Protein AF-A0A350WWC5-F1 (afdb_monomer)

pLDDT: mean 85.02, std 12.3, range [45.41, 97.69]

Sequence (273 aa):
MLNPMNSQADASRLKQINPIVLSAWVAFTMLAAAFFLIEIGVMYDDLAHPSATLMKDLANLGWSVQTHAIFLITLRLIFGLTHFVIAGLIIYRRPNENIAVFVAFFLVLLGSIFWPPANQIASQPEFWKTPRHIAQFLNSIAFLVFFFIFPNGQFTPRWTRTFTLLVIPFIVGVYFLPQTILNPRTWGMLPLFIFSITVIIVMIYSPIYRYRNISSTTLRQQTKWVVFGTSIALMGYFLIGLPFALNILQMETGTISNLAAVTGMMLFFLLIP

Secondary structure (DSSP, 8-state):
---HHHHHHHHHHTTT--HHHHHHHHHHHHHHHHHHHHHHHHHHHHHHS--HHHHHHHHHTT--HHHHHHHHHHHHHHHHHHHHHHHHHHHHH-TT-HHHHHHHHHHHHHHHH--TTT---TT--HHHHHHHHHHHHHHHHHHHHHHHHTTTTS-SSTHHHHHHHHHHHHHHHHHH-TTSTT-GGGS-HHHHHHHHHHHHHHHHHHHHHHHHH---HHHHHHHHHHHHHHHHHHHHHHHHHHHHHTTSS---TTSHHHHHHHHHHHHHHTT--

Structure (mmCIF, N/CA/C/O backbone):
data_AF-A0A350WWC5-F1
#
_entry.id   AF-A0A350WWC5-F1
#
loop_
_atom_site.group_PDB
_atom_site.id
_atom_site.type_symbol
_atom_site.label_atom_id
_atom_site.label_alt_id
_atom_site.label_comp_id
_atom_site.label_asym_id
_atom_site.label_entity_id
_atom_site.label_seq_id
_atom_site.pdbx_PDB_ins_code
_atom_site.Cartn_x
_atom_site.Cartn_y
_atom_site.Cartn_z
_atom_site.occupancy
_atom_site.B_iso_or_equiv
_atom_site.auth_seq_id
_atom_site.auth_comp_id
_atom_site.auth_asym_id
_atom_site.auth_atom_id
_atom_site.pdbx_PDB_model_num
ATOM 1 N N . MET A 1 1 ? -18.291 -39.873 13.872 1.00 45.41 1 MET A N 1
ATOM 2 C CA . MET A 1 1 ? -19.589 -39.195 14.078 1.00 45.41 1 MET A CA 1
ATOM 3 C C . MET A 1 1 ? -19.324 -37.701 14.195 1.00 45.41 1 MET A C 1
ATOM 5 O O . MET A 1 1 ? -18.765 -37.267 15.192 1.00 45.41 1 MET A O 1
ATOM 9 N N . LEU A 1 2 ? -19.597 -36.944 13.128 1.00 49.41 2 LEU A N 1
ATOM 10 C CA . LEU A 1 2 ? -19.468 -35.483 13.106 1.00 49.41 2 LEU A CA 1
ATOM 11 C C . LEU A 1 2 ? -20.543 -34.889 14.022 1.00 49.41 2 LEU A C 1
ATOM 13 O O . LEU A 1 2 ? -21.719 -35.198 13.858 1.00 49.41 2 LEU A O 1
ATOM 17 N N . ASN A 1 3 ? -20.131 -34.097 15.012 1.00 52.38 3 ASN A N 1
ATOM 18 C CA . ASN A 1 3 ? -21.024 -33.521 16.012 1.00 52.38 3 ASN A CA 1
ATOM 19 C C . ASN A 1 3 ? -22.016 -32.542 15.338 1.00 52.38 3 ASN A C 1
ATOM 21 O O . ASN A 1 3 ? -21.575 -31.494 14.852 1.00 52.38 3 ASN A O 1
ATOM 25 N N . PRO A 1 4 ? -23.333 -32.829 15.311 1.00 56.28 4 PRO A N 1
ATOM 26 C CA . PRO A 1 4 ? -24.326 -31.979 14.647 1.00 56.28 4 PRO A CA 1
ATOM 27 C C . PRO A 1 4 ? -24.386 -30.559 15.230 1.00 56.28 4 PRO A C 1
ATOM 29 O O . PRO A 1 4 ? -24.748 -29.616 14.524 1.00 56.28 4 PRO A O 1
ATOM 32 N N . MET A 1 5 ? -23.960 -30.385 16.489 1.00 50.97 5 MET A N 1
ATOM 33 C CA . MET A 1 5 ? -23.950 -29.094 17.184 1.00 50.97 5 MET A CA 1
ATOM 34 C C . MET A 1 5 ? -22.974 -28.070 16.583 1.00 50.97 5 MET A C 1
ATOM 36 O O . MET A 1 5 ? -23.267 -26.877 16.620 1.00 50.97 5 MET A O 1
ATOM 40 N N . ASN A 1 6 ? -21.868 -28.496 15.956 1.00 53.75 6 ASN A N 1
ATOM 41 C CA . ASN A 1 6 ? -20.957 -27.551 15.291 1.00 53.75 6 ASN A CA 1
ATOM 42 C C . ASN A 1 6 ? -21.560 -26.979 14.000 1.00 53.75 6 ASN A C 1
ATOM 44 O O . ASN A 1 6 ? -21.355 -25.807 13.705 1.00 53.75 6 ASN A O 1
ATOM 48 N N . SER A 1 7 ? -22.366 -27.761 13.274 1.00 53.72 7 SER A N 1
ATOM 49 C CA . SER A 1 7 ? -23.020 -27.283 12.046 1.00 53.72 7 SER A CA 1
ATOM 50 C C . SER A 1 7 ? -24.096 -26.227 12.325 1.00 53.72 7 SER A C 1
ATOM 52 O O . SER A 1 7 ? -24.231 -25.269 11.571 1.00 53.72 7 SER A O 1
ATOM 54 N N . GLN A 1 8 ? -24.816 -26.344 13.447 1.00 46.91 8 GLN A N 1
ATOM 55 C CA . GLN A 1 8 ? -25.813 -25.356 13.870 1.00 46.91 8 GLN A CA 1
ATOM 56 C C . GLN A 1 8 ? -25.174 -24.111 14.510 1.00 46.91 8 GLN A C 1
ATOM 58 O O . GLN A 1 8 ? -25.706 -23.007 14.381 1.00 46.91 8 GLN A O 1
ATOM 63 N N . ALA A 1 9 ? -24.008 -24.251 15.150 1.00 51.75 9 ALA A N 1
ATOM 64 C CA . ALA A 1 9 ? -23.218 -23.124 15.645 1.00 51.75 9 ALA A CA 1
ATOM 65 C C . ALA A 1 9 ? -22.568 -22.316 14.501 1.00 51.75 9 ALA A C 1
ATOM 67 O O . ALA A 1 9 ? -22.559 -21.087 14.550 1.00 51.75 9 ALA A O 1
ATOM 68 N N . ASP A 1 10 ? -22.108 -22.973 13.432 1.00 52.59 10 ASP A N 1
ATOM 69 C CA . ASP A 1 10 ? -21.628 -22.287 12.224 1.00 52.59 10 ASP A CA 1
ATOM 70 C C . ASP A 1 10 ? -22.785 -21.705 11.390 1.00 52.59 10 ASP A C 1
ATOM 72 O O . ASP A 1 10 ? -22.697 -20.570 10.922 1.00 52.59 10 ASP A O 1
ATOM 76 N N . ALA A 1 11 ? -23.926 -22.398 11.292 1.00 49.47 11 ALA A N 1
ATOM 77 C CA . ALA A 1 11 ? -25.124 -21.873 10.630 1.00 49.47 11 ALA A CA 1
ATOM 78 C C . ALA A 1 11 ? -25.779 -20.699 11.387 1.00 49.47 11 ALA A C 1
ATOM 80 O O . ALA A 1 11 ? -26.426 -19.849 10.775 1.00 49.47 11 ALA A O 1
ATOM 81 N N . SER A 1 12 ? -25.601 -20.612 12.709 1.00 50.38 12 SER A N 1
ATOM 82 C CA . SER A 1 12 ? -26.058 -19.468 13.510 1.00 50.38 12 SER A CA 1
ATOM 83 C C . SER A 1 12 ? -25.085 -18.285 13.489 1.00 50.38 12 SER A C 1
ATOM 85 O O . SER A 1 12 ? -25.544 -17.158 13.637 1.00 50.38 12 SER A O 1
ATOM 87 N N . ARG A 1 13 ? -23.790 -18.487 13.195 1.00 51.91 13 ARG A N 1
ATOM 88 C CA . ARG A 1 13 ? -22.830 -17.396 12.909 1.00 51.91 13 ARG A CA 1
ATOM 89 C C . ARG A 1 13 ? -23.080 -16.691 11.575 1.00 51.91 13 ARG A C 1
ATOM 91 O O . ARG A 1 13 ? -22.754 -15.514 11.450 1.00 51.91 13 ARG A O 1
ATOM 98 N N . LEU A 1 14 ? -23.697 -17.373 10.605 1.00 50.00 14 LEU A N 1
ATOM 99 C CA . LEU A 1 14 ? -24.161 -16.763 9.349 1.00 50.00 14 LEU A CA 1
ATOM 100 C C . LEU A 1 14 ? -25.309 -15.747 9.565 1.00 50.00 14 LEU A C 1
ATOM 102 O O . LEU A 1 14 ? -25.556 -14.905 8.703 1.00 50.00 14 LEU A O 1
ATOM 106 N N . LYS A 1 15 ? -25.970 -15.762 10.734 1.00 51.81 15 LYS A N 1
ATOM 107 C CA . LYS A 1 15 ? -26.857 -14.690 11.223 1.00 51.81 15 LYS A CA 1
ATOM 108 C C . LYS A 1 15 ? -26.011 -13.768 12.118 1.00 51.81 15 LYS A C 1
ATOM 110 O O . LYS A 1 15 ? -25.702 -14.124 13.240 1.00 51.81 15 LYS A O 1
ATOM 115 N N . GLN A 1 16 ? -25.565 -12.577 11.760 1.00 64.19 16 GLN A N 1
ATOM 116 C CA . GLN A 1 16 ? -26.095 -11.564 10.866 1.00 64.19 16 GLN A CA 1
ATOM 117 C C . GLN A 1 16 ? -24.883 -10.849 10.264 1.00 64.19 16 GLN A C 1
ATOM 119 O O . GLN A 1 16 ? -24.401 -9.859 10.815 1.00 64.19 16 GLN A O 1
ATOM 124 N N . ILE A 1 17 ? -24.334 -11.364 9.168 1.00 70.12 17 ILE A N 1
ATOM 125 C CA . ILE A 1 17 ? -23.453 -10.530 8.348 1.00 70.12 17 ILE A CA 1
ATOM 126 C C . ILE A 1 17 ? -24.343 -9.423 7.803 1.00 70.12 17 ILE A C 1
ATOM 128 O O . ILE A 1 17 ? -25.353 -9.733 7.174 1.00 70.12 17 ILE A O 1
ATOM 132 N N . ASN A 1 18 ? -24.017 -8.156 8.062 1.00 83.00 18 ASN A N 1
ATOM 133 C CA . ASN A 1 18 ? -24.767 -7.061 7.463 1.00 83.00 18 ASN A CA 1
ATOM 134 C C . ASN A 1 18 ? -24.723 -7.230 5.928 1.00 83.00 18 ASN A C 1
ATOM 136 O O . ASN A 1 18 ? -23.649 -7.069 5.336 1.00 83.00 18 ASN A O 1
ATOM 140 N N . PRO A 1 19 ? -25.850 -7.576 5.272 1.00 84.94 19 PRO A N 1
ATOM 141 C CA . PRO A 1 19 ? -25.841 -7.962 3.864 1.00 84.94 19 PRO A CA 1
ATOM 142 C C . PRO A 1 19 ? -25.430 -6.789 2.975 1.00 84.94 19 PRO A C 1
ATOM 144 O O . PRO A 1 19 ? -24.852 -7.002 1.913 1.00 84.94 19 PRO A O 1
ATOM 147 N N . ILE A 1 20 ? -25.658 -5.556 3.435 1.00 88.62 20 ILE A N 1
ATOM 148 C CA . ILE A 1 20 ? -25.232 -4.335 2.751 1.00 88.62 20 ILE A CA 1
ATOM 149 C C . ILE A 1 20 ? -23.706 -4.237 2.768 1.00 88.62 20 ILE A C 1
ATOM 151 O O . ILE A 1 20 ? -23.101 -4.026 1.722 1.00 88.62 20 ILE A O 1
ATOM 155 N N . VAL A 1 21 ? -23.075 -4.441 3.930 1.00 89.19 21 VAL A N 1
ATOM 156 C CA . VAL A 1 21 ? -21.609 -4.386 4.069 1.00 89.19 21 VAL A CA 1
ATOM 157 C C . VAL A 1 21 ? -20.947 -5.481 3.241 1.00 89.19 21 VAL A C 1
ATOM 159 O O . VAL A 1 21 ? -19.992 -5.203 2.520 1.00 89.19 21 VAL A O 1
ATOM 162 N N . LEU A 1 22 ? -21.475 -6.707 3.294 1.00 89.19 22 LEU A N 1
ATOM 163 C CA . LEU A 1 22 ? -20.942 -7.815 2.506 1.00 89.19 22 LEU A CA 1
ATOM 164 C C . LEU A 1 22 ? -21.092 -7.558 1.006 1.00 89.19 22 LEU A C 1
ATOM 166 O O . LEU A 1 22 ? -20.121 -7.704 0.272 1.00 89.19 22 LEU A O 1
ATOM 170 N N . SER A 1 23 ? -22.275 -7.136 0.555 1.00 92.12 23 SER A N 1
ATOM 171 C CA . SER A 1 23 ? -22.514 -6.843 -0.864 1.00 92.12 23 SER A CA 1
ATOM 172 C C . SER A 1 23 ? -21.616 -5.709 -1.355 1.00 92.12 23 SER A C 1
ATOM 174 O O . SER A 1 23 ? -21.022 -5.817 -2.426 1.00 92.12 23 SER A O 1
ATOM 176 N N . ALA A 1 24 ? -21.451 -4.654 -0.550 1.00 94.19 24 ALA A N 1
ATOM 177 C CA . ALA A 1 24 ? -20.551 -3.548 -0.855 1.00 94.19 24 ALA A CA 1
ATOM 178 C C . ALA A 1 24 ? -19.089 -4.008 -0.940 1.00 94.19 24 ALA A C 1
ATOM 180 O O . ALA A 1 24 ? -18.387 -3.641 -1.880 1.00 94.19 24 ALA A O 1
ATOM 181 N N . TRP A 1 25 ? -18.632 -4.839 0.000 1.00 95.25 25 TRP A N 1
ATOM 182 C CA . TRP A 1 25 ? -17.266 -5.361 -0.011 1.00 95.25 25 TRP A CA 1
ATOM 183 C C . TRP A 1 25 ? -17.014 -6.311 -1.183 1.00 95.25 25 TRP A C 1
ATOM 185 O O . TRP A 1 25 ? -15.971 -6.213 -1.826 1.00 95.25 25 TRP A O 1
ATOM 195 N N . VAL A 1 26 ? -17.967 -7.186 -1.515 1.00 95.62 26 VAL A N 1
ATOM 196 C CA . VAL A 1 26 ? -17.864 -8.090 -2.670 1.00 95.62 26 VAL A CA 1
ATOM 197 C C . VAL A 1 26 ? -17.813 -7.285 -3.969 1.00 95.62 26 VAL A C 1
ATOM 199 O O . VAL A 1 26 ? -16.913 -7.502 -4.775 1.00 95.62 26 VAL A O 1
ATOM 202 N N . ALA A 1 27 ? -18.706 -6.307 -4.152 1.00 96.88 27 ALA A N 1
ATOM 203 C CA . ALA A 1 27 ? -18.696 -5.426 -5.322 1.00 96.88 27 ALA A CA 1
ATOM 204 C C . ALA A 1 27 ? -17.374 -4.656 -5.453 1.00 96.88 27 ALA A C 1
ATOM 206 O O . ALA A 1 27 ? -16.774 -4.624 -6.527 1.00 96.88 27 ALA A O 1
ATOM 207 N N . PHE A 1 28 ? -16.885 -4.094 -4.347 1.00 96.69 28 PHE A N 1
ATOM 208 C CA . PHE A 1 28 ? -15.604 -3.397 -4.300 1.00 96.69 28 PHE A CA 1
ATOM 209 C C . PHE A 1 28 ? -14.426 -4.314 -4.639 1.00 96.69 28 PHE A C 1
ATOM 211 O O . PHE A 1 28 ? -13.562 -3.944 -5.428 1.00 96.69 28 PHE A O 1
ATOM 218 N N . THR A 1 29 ? -14.411 -5.527 -4.087 1.00 97.19 29 THR A N 1
ATOM 219 C CA . THR A 1 29 ? -13.359 -6.520 -4.337 1.00 97.19 29 THR A CA 1
ATOM 220 C C . THR A 1 29 ? -13.365 -6.984 -5.785 1.00 97.19 29 THR A C 1
ATOM 222 O O . THR A 1 29 ? -12.302 -7.078 -6.388 1.00 97.19 29 THR A O 1
ATOM 225 N N . MET A 1 30 ? -14.538 -7.213 -6.380 1.00 97.44 30 MET A N 1
ATOM 226 C CA . MET A 1 30 ? -14.645 -7.555 -7.802 1.00 97.44 30 MET A CA 1
ATOM 227 C C . MET A 1 30 ? -14.139 -6.419 -8.694 1.00 97.44 30 MET A C 1
ATOM 229 O O . MET A 1 30 ? -13.389 -6.674 -9.634 1.00 97.44 30 MET A O 1
ATOM 233 N N . LEU A 1 31 ? -14.489 -5.169 -8.375 1.00 96.06 31 LEU A N 1
ATOM 234 C CA . LEU A 1 31 ? -13.988 -4.002 -9.099 1.00 96.06 31 LEU A CA 1
ATOM 235 C C . LEU A 1 31 ? -12.462 -3.876 -8.978 1.00 96.06 31 LEU A C 1
ATOM 237 O O . LEU A 1 31 ? -11.781 -3.692 -9.982 1.00 96.06 31 LEU A O 1
ATOM 241 N N . ALA A 1 32 ? -11.919 -4.017 -7.768 1.00 95.62 32 ALA A N 1
ATOM 242 C CA . ALA A 1 32 ? -10.481 -3.964 -7.516 1.00 95.62 32 ALA A CA 1
ATOM 243 C C . ALA A 1 32 ? -9.727 -5.127 -8.181 1.00 95.62 32 ALA A C 1
ATOM 245 O O . ALA A 1 32 ? -8.628 -4.929 -8.689 1.00 95.62 32 ALA A O 1
ATOM 246 N N . ALA A 1 33 ? -10.315 -6.326 -8.224 1.00 96.50 33 ALA A N 1
ATOM 247 C CA . ALA A 1 33 ? -9.751 -7.480 -8.916 1.00 96.50 33 ALA A CA 1
ATOM 248 C C . ALA A 1 33 ? -9.744 -7.277 -10.437 1.00 96.50 33 ALA A C 1
ATOM 250 O O . ALA A 1 33 ? -8.729 -7.539 -11.076 1.00 96.50 33 ALA A O 1
ATOM 251 N N . ALA A 1 34 ? -10.828 -6.754 -11.017 1.00 94.69 34 ALA A N 1
ATOM 252 C CA . ALA A 1 34 ? -10.866 -6.396 -12.434 1.00 94.69 34 ALA A CA 1
ATOM 253 C C . ALA A 1 34 ? -9.813 -5.327 -12.764 1.00 94.69 34 ALA A C 1
ATOM 255 O O . ALA A 1 34 ? -9.046 -5.486 -13.711 1.00 94.69 34 ALA A O 1
ATOM 256 N N . PHE A 1 35 ? -9.718 -4.283 -11.933 1.00 92.50 35 PHE A N 1
ATOM 257 C CA . PHE A 1 35 ? -8.694 -3.244 -12.050 1.00 92.50 35 PHE A CA 1
ATOM 258 C C . PHE A 1 35 ? -7.276 -3.836 -12.005 1.00 92.50 35 PHE A C 1
ATOM 260 O O . PHE A 1 35 ? -6.440 -3.527 -12.849 1.00 92.50 35 PHE A O 1
ATOM 267 N N . PHE A 1 36 ? -7.019 -4.726 -11.047 1.00 92.81 36 PHE A N 1
ATOM 268 C CA . PHE A 1 36 ? -5.737 -5.404 -10.867 1.00 92.81 36 PHE A CA 1
ATOM 269 C C . PHE A 1 36 ? -5.359 -6.295 -12.057 1.00 92.81 36 PHE A C 1
ATOM 271 O O . PHE A 1 36 ? -4.209 -6.275 -12.486 1.00 92.81 36 PHE A O 1
ATOM 278 N N . LEU A 1 37 ? -6.310 -7.045 -12.621 1.00 93.31 37 LEU A N 1
ATOM 279 C CA . LEU A 1 37 ? -6.069 -7.884 -13.799 1.00 93.31 37 LEU A CA 1
ATOM 280 C C . LEU A 1 37 ? -5.764 -7.047 -15.048 1.00 93.31 37 LEU A C 1
ATOM 282 O O . LEU A 1 37 ? -4.877 -7.412 -15.817 1.00 93.31 37 LEU A O 1
ATOM 286 N N . ILE A 1 38 ? -6.447 -5.912 -15.225 1.00 90.75 38 ILE A N 1
ATOM 287 C CA . ILE A 1 38 ? -6.154 -4.966 -16.311 1.00 90.75 38 ILE A CA 1
ATOM 288 C C . ILE A 1 38 ? -4.744 -4.385 -16.145 1.00 90.75 38 ILE A C 1
ATOM 290 O O . ILE A 1 38 ? -3.970 -4.396 -17.098 1.00 90.75 38 ILE A O 1
ATOM 294 N N . GLU A 1 39 ? -4.376 -3.936 -14.939 1.00 88.31 39 GLU A N 1
ATOM 295 C CA . GLU A 1 39 ? -3.017 -3.445 -14.654 1.00 88.31 39 GLU A CA 1
ATOM 296 C C . GLU A 1 39 ? -1.950 -4.512 -14.918 1.00 88.31 39 GLU A C 1
ATOM 298 O O . GLU A 1 39 ? -0.889 -4.174 -15.430 1.00 88.31 39 GLU A O 1
ATOM 303 N N . ILE A 1 40 ? -2.215 -5.788 -14.610 1.00 90.12 40 ILE A N 1
ATOM 304 C CA . ILE A 1 40 ? -1.298 -6.891 -14.939 1.00 90.12 40 ILE A CA 1
ATOM 305 C C . ILE A 1 40 ? -1.126 -7.038 -16.451 1.00 90.12 40 ILE A C 1
ATOM 307 O O . ILE A 1 40 ? -0.000 -7.235 -16.899 1.00 90.12 40 ILE A O 1
ATOM 311 N N . GLY A 1 41 ? -2.207 -6.938 -17.228 1.00 89.75 41 GLY A N 1
ATOM 312 C CA . GLY A 1 41 ? -2.138 -6.990 -18.690 1.00 89.75 41 GLY A CA 1
ATOM 313 C C . GLY A 1 41 ? -1.277 -5.863 -19.258 1.00 89.75 41 GLY A C 1
ATOM 314 O O . GLY A 1 41 ? -0.310 -6.125 -19.965 1.00 89.75 41 GLY A O 1
ATOM 315 N N . VAL A 1 42 ? -1.554 -4.622 -18.847 1.00 86.25 42 VAL A N 1
ATOM 316 C CA . VAL A 1 42 ? -0.764 -3.445 -19.256 1.00 86.25 42 VAL A CA 1
ATOM 317 C C . VAL A 1 42 ? 0.701 -3.593 -18.837 1.00 86.25 42 VAL A C 1
ATOM 319 O O . VAL A 1 42 ? 1.610 -3.318 -19.612 1.00 86.25 42 VAL A O 1
ATOM 322 N N . MET A 1 43 ? 0.945 -4.071 -17.618 1.00 85.75 43 MET A N 1
ATOM 323 C CA . MET A 1 43 ? 2.293 -4.320 -17.116 1.00 85.75 43 MET A CA 1
ATOM 324 C C . MET A 1 43 ? 3.020 -5.403 -17.924 1.00 85.75 43 MET A C 1
ATOM 326 O O . MET A 1 43 ? 4.218 -5.272 -18.152 1.00 85.75 43 MET A O 1
ATOM 330 N N . TYR A 1 44 ? 2.336 -6.463 -18.359 1.00 87.75 44 TYR A N 1
ATOM 331 C CA . TYR A 1 44 ? 2.936 -7.479 -19.224 1.00 87.75 44 TYR A CA 1
ATOM 332 C C . TYR A 1 44 ? 3.336 -6.897 -20.575 1.00 87.75 44 TYR A C 1
ATOM 334 O O . TYR A 1 44 ? 4.466 -7.118 -21.003 1.00 87.75 44 TYR A O 1
ATOM 342 N N . ASP A 1 45 ? 2.449 -6.130 -21.211 1.00 85.88 45 ASP A N 1
ATOM 343 C CA . ASP A 1 45 ? 2.711 -5.526 -22.519 1.00 85.88 45 ASP A CA 1
ATOM 344 C C . ASP A 1 45 ? 3.917 -4.577 -22.468 1.00 85.88 45 ASP A C 1
ATOM 346 O O . ASP A 1 45 ? 4.784 -4.631 -23.345 1.00 85.88 45 ASP A O 1
ATOM 350 N N . ASP A 1 46 ? 4.025 -3.782 -21.399 1.00 82.38 46 ASP A N 1
ATOM 351 C CA . ASP A 1 46 ? 5.173 -2.908 -21.143 1.00 82.38 46 ASP A CA 1
ATOM 352 C C . ASP A 1 46 ? 6.467 -3.705 -20.912 1.00 82.38 46 ASP A C 1
ATOM 354 O O . ASP A 1 46 ? 7.526 -3.372 -21.448 1.00 82.38 46 ASP A O 1
ATOM 358 N N . LEU A 1 47 ? 6.402 -4.783 -20.125 1.00 85.06 47 LEU A N 1
ATOM 359 C CA . LEU A 1 47 ? 7.566 -5.619 -19.813 1.00 85.06 47 LEU A CA 1
ATOM 360 C C . LEU A 1 47 ? 8.010 -6.495 -20.990 1.00 85.06 47 LEU A C 1
ATOM 362 O O . LEU A 1 47 ? 9.180 -6.876 -21.042 1.00 85.06 47 LEU A O 1
ATOM 366 N N . ALA A 1 48 ? 7.105 -6.811 -21.916 1.00 86.12 48 ALA A N 1
ATOM 367 C CA . ALA A 1 48 ? 7.383 -7.577 -23.128 1.00 86.12 48 ALA A CA 1
ATOM 368 C C . ALA A 1 48 ? 8.098 -6.745 -24.207 1.00 86.12 48 ALA A C 1
ATOM 370 O O . ALA A 1 48 ? 8.769 -7.320 -25.065 1.00 86.12 48 ALA A O 1
ATOM 371 N N . HIS A 1 49 ? 8.019 -5.410 -24.135 1.00 84.19 49 HIS A N 1
ATOM 372 C CA . HIS A 1 49 ? 8.663 -4.483 -25.074 1.00 84.19 49 HIS A CA 1
ATOM 373 C C . HIS A 1 49 ? 9.656 -3.543 -24.362 1.00 84.19 49 HIS A C 1
ATOM 375 O O . HIS A 1 49 ? 9.478 -2.322 -24.352 1.00 84.19 49 HIS A O 1
ATOM 381 N N . PRO A 1 50 ? 10.718 -4.095 -23.749 1.00 81.88 50 PRO A N 1
ATOM 382 C CA . PRO A 1 50 ? 11.688 -3.324 -22.982 1.00 81.88 50 PRO A CA 1
ATOM 383 C C . PRO A 1 50 ? 12.536 -2.381 -23.847 1.00 81.88 50 PRO A C 1
ATOM 385 O O . PRO A 1 50 ? 12.731 -2.583 -25.046 1.00 81.88 50 PRO A O 1
ATOM 388 N N . SER A 1 51 ? 13.142 -1.381 -23.201 1.00 82.25 51 SER A N 1
ATOM 389 C CA . SER A 1 51 ? 14.155 -0.531 -23.832 1.00 82.25 51 SER A CA 1
ATOM 390 C C . SER A 1 51 ? 15.411 -1.326 -24.224 1.00 82.25 51 SER A C 1
ATOM 392 O O . SER A 1 51 ? 15.716 -2.375 -23.652 1.00 82.25 51 SER A O 1
ATOM 394 N N . ALA A 1 52 ? 16.190 -0.799 -25.176 1.00 85.00 52 ALA A N 1
ATOM 395 C CA . ALA A 1 52 ? 17.445 -1.423 -25.607 1.00 85.00 52 ALA A CA 1
ATOM 396 C C . ALA A 1 52 ? 18.450 -1.613 -24.456 1.00 85.00 52 ALA A C 1
ATOM 398 O O . ALA A 1 52 ? 19.142 -2.630 -24.403 1.00 85.00 52 ALA A O 1
ATOM 399 N N . THR A 1 53 ? 18.495 -0.663 -23.518 1.00 81.06 53 THR A N 1
ATOM 400 C CA . THR A 1 53 ? 19.322 -0.746 -22.307 1.00 81.06 53 THR A CA 1
ATOM 401 C C . THR A 1 53 ? 18.890 -1.919 -21.430 1.00 81.06 53 THR A C 1
ATOM 403 O O . THR A 1 53 ? 19.697 -2.803 -21.158 1.00 81.06 53 THR A O 1
ATOM 406 N N . LEU A 1 54 ? 17.594 -2.004 -21.109 1.00 79.75 54 LEU A N 1
ATOM 407 C CA . LEU A 1 54 ? 17.034 -3.086 -20.298 1.00 79.75 54 LEU A CA 1
ATOM 408 C C . LEU A 1 54 ? 17.264 -4.464 -20.946 1.00 79.75 54 LEU A C 1
ATOM 410 O O . LEU A 1 54 ? 17.629 -5.412 -20.256 1.00 79.75 54 LEU A O 1
ATOM 414 N N . MET A 1 55 ? 17.122 -4.589 -22.270 1.00 85.19 55 MET A N 1
ATOM 415 C CA . MET A 1 55 ? 17.442 -5.844 -22.970 1.00 85.19 55 MET A CA 1
ATOM 416 C C . MET A 1 55 ? 18.904 -6.264 -22.793 1.00 85.19 55 MET A C 1
ATOM 418 O O . MET A 1 55 ? 19.179 -7.441 -22.562 1.00 85.19 55 MET A O 1
ATOM 422 N N . LYS A 1 56 ? 19.841 -5.314 -22.892 1.00 86.19 56 LYS A N 1
ATOM 423 C CA . LYS A 1 56 ? 21.274 -5.573 -22.706 1.00 86.19 56 LYS A CA 1
ATOM 424 C C . LYS A 1 56 ? 21.581 -5.999 -21.270 1.00 86.19 56 LYS A C 1
ATOM 426 O O . LYS A 1 56 ? 22.343 -6.943 -21.070 1.00 86.19 56 LYS A O 1
ATOM 431 N N . ASP A 1 57 ? 20.972 -5.344 -20.289 1.00 82.81 57 ASP A N 1
ATOM 432 C CA . ASP A 1 57 ? 21.184 -5.663 -18.877 1.00 82.81 57 ASP A CA 1
ATOM 433 C C . ASP A 1 57 ? 20.638 -7.042 -18.521 1.00 82.81 57 ASP A C 1
ATOM 435 O O . ASP A 1 57 ? 21.340 -7.835 -17.896 1.00 82.81 57 ASP A O 1
ATOM 439 N N . LEU A 1 58 ? 19.439 -7.385 -18.999 1.00 86.25 58 LEU A N 1
ATOM 440 C CA . LEU A 1 58 ? 18.887 -8.731 -18.833 1.00 86.25 58 LEU A CA 1
ATOM 441 C C . LEU A 1 58 ? 19.786 -9.795 -19.473 1.00 86.25 58 LEU A C 1
ATOM 443 O O . LEU A 1 58 ? 20.057 -10.818 -18.843 1.00 86.25 58 LEU A O 1
ATOM 447 N N . ALA A 1 59 ? 20.310 -9.540 -20.676 1.00 87.44 59 ALA A N 1
ATOM 448 C CA . ALA A 1 59 ? 21.232 -10.457 -21.341 1.00 87.44 59 ALA A CA 1
ATOM 449 C C . ALA A 1 59 ? 22.527 -10.666 -20.535 1.00 87.44 59 ALA A C 1
ATOM 451 O O . ALA A 1 59 ? 22.980 -11.803 -20.401 1.00 87.44 59 ALA A O 1
ATOM 452 N N . ASN A 1 60 ? 23.081 -9.609 -19.928 1.00 87.12 60 ASN A N 1
ATOM 453 C CA . ASN A 1 60 ? 24.250 -9.706 -19.041 1.00 87.12 60 ASN A CA 1
ATOM 454 C C . ASN A 1 60 ? 23.970 -10.548 -17.784 1.00 87.12 60 ASN A C 1
ATOM 456 O O . ASN A 1 60 ? 24.879 -11.178 -17.247 1.00 87.12 60 ASN A O 1
ATOM 460 N N . LEU A 1 61 ? 22.717 -10.576 -17.324 1.00 83.94 61 LEU A N 1
ATOM 461 C CA . LEU A 1 61 ? 22.255 -11.412 -16.212 1.00 83.94 61 LEU A CA 1
ATOM 462 C C . LEU A 1 61 ? 21.905 -12.848 -16.627 1.00 83.94 61 LEU A C 1
ATOM 464 O O . LEU A 1 61 ? 21.563 -13.665 -15.772 1.00 83.94 61 LEU A O 1
ATOM 468 N N . GLY A 1 62 ? 21.958 -13.164 -17.924 1.00 89.12 62 GLY A N 1
ATOM 469 C CA . GLY A 1 62 ? 21.493 -14.439 -18.473 1.00 89.12 62 GLY A CA 1
ATOM 470 C C . GLY A 1 62 ? 19.970 -14.599 -18.439 1.00 89.12 62 GLY A C 1
ATOM 471 O O . GLY A 1 62 ? 19.466 -15.718 -18.527 1.00 89.12 62 GLY A O 1
ATOM 472 N N . TRP A 1 63 ? 19.225 -13.505 -18.276 1.00 89.19 63 TRP A N 1
ATOM 473 C CA . TRP A 1 63 ? 17.766 -13.503 -18.238 1.00 89.19 63 TRP A CA 1
ATOM 474 C C . TRP A 1 63 ? 17.195 -13.140 -19.604 1.00 89.19 63 TRP A C 1
ATOM 476 O O . TRP A 1 63 ? 17.657 -12.221 -20.276 1.00 89.19 63 TRP A O 1
ATOM 486 N N . SER A 1 64 ? 16.133 -13.839 -20.001 1.00 90.88 64 SER A N 1
ATOM 487 C CA . SER A 1 64 ? 15.314 -13.398 -21.127 1.00 90.88 64 SER A CA 1
ATOM 488 C C . SER A 1 64 ? 14.324 -12.317 -20.679 1.00 90.88 64 SER A C 1
ATOM 490 O O . SER A 1 64 ? 13.926 -12.267 -19.511 1.00 90.88 64 SER A O 1
ATOM 492 N N . VAL A 1 65 ? 13.865 -11.496 -21.626 1.00 88.38 65 VAL A N 1
ATOM 493 C CA . VAL A 1 65 ? 12.769 -10.531 -21.414 1.00 88.38 65 VAL A CA 1
ATOM 494 C C . VAL A 1 65 ? 11.531 -11.226 -20.840 1.00 88.38 65 VAL A C 1
ATOM 496 O O . VAL A 1 65 ? 10.947 -10.762 -19.862 1.00 88.38 65 VAL A O 1
ATOM 499 N N . GLN A 1 66 ? 11.193 -12.400 -21.379 1.00 90.88 66 GLN A N 1
ATOM 500 C CA . GLN A 1 66 ? 10.052 -13.188 -20.924 1.00 90.88 66 GLN A CA 1
ATOM 501 C C . GLN A 1 66 ? 10.214 -13.656 -19.472 1.00 90.88 66 GLN A C 1
ATOM 503 O O . GLN A 1 66 ? 9.271 -13.584 -18.687 1.00 90.88 66 GLN A O 1
ATOM 508 N N . THR A 1 67 ? 11.411 -14.109 -19.091 1.00 89.81 67 THR A N 1
ATOM 509 C CA . THR A 1 67 ? 11.713 -14.538 -17.716 1.00 89.81 67 THR A CA 1
ATOM 510 C C . THR A 1 67 ? 11.530 -13.384 -16.733 1.00 89.81 67 THR A C 1
ATOM 512 O O . THR A 1 67 ? 10.901 -13.559 -15.690 1.00 89.81 67 THR A O 1
ATOM 515 N N . HIS A 1 68 ? 12.027 -12.197 -17.085 1.00 86.88 68 HIS A N 1
ATOM 516 C CA . HIS A 1 68 ? 11.866 -10.985 -16.285 1.00 86.88 68 HIS A CA 1
ATOM 517 C C . HIS A 1 68 ? 10.389 -10.597 -16.111 1.00 86.88 68 HIS A C 1
ATOM 519 O O . HIS A 1 68 ? 9.941 -10.365 -14.985 1.00 86.88 68 HIS A O 1
ATOM 525 N N . ALA A 1 69 ? 9.617 -10.589 -17.203 1.00 88.94 69 ALA A N 1
ATOM 526 C CA . ALA A 1 69 ? 8.193 -10.264 -17.175 1.00 88.94 69 ALA A CA 1
ATOM 527 C C . ALA A 1 69 ? 7.395 -11.245 -16.302 1.00 88.94 69 ALA A C 1
ATOM 529 O O . ALA A 1 69 ? 6.663 -10.829 -15.400 1.00 88.94 69 ALA A O 1
ATOM 530 N N . ILE A 1 70 ? 7.589 -12.553 -16.511 1.00 90.81 70 ILE A N 1
ATOM 531 C CA . ILE A 1 70 ? 6.924 -13.606 -15.730 1.00 90.81 70 ILE A CA 1
ATOM 532 C C . ILE A 1 70 ? 7.272 -13.480 -14.247 1.00 90.81 70 ILE A C 1
ATOM 534 O O . ILE A 1 70 ? 6.381 -13.602 -13.408 1.00 90.81 70 ILE A O 1
ATOM 538 N N . PHE A 1 71 ? 8.538 -13.221 -13.909 1.00 90.50 71 PHE A N 1
ATOM 539 C CA . PHE A 1 71 ? 8.968 -13.067 -12.521 1.00 90.50 71 PHE A CA 1
ATOM 540 C C . PHE A 1 71 ? 8.217 -11.930 -11.815 1.00 90.50 71 PHE A C 1
ATOM 542 O O . PHE A 1 71 ? 7.608 -12.151 -10.766 1.00 90.50 71 PHE A O 1
ATOM 549 N N . LEU A 1 72 ? 8.195 -10.732 -12.409 1.00 88.56 72 LEU A N 1
ATOM 550 C CA . LEU A 1 72 ? 7.535 -9.569 -11.811 1.00 88.56 72 LEU A CA 1
ATOM 551 C C . LEU A 1 72 ? 6.013 -9.729 -11.730 1.00 88.56 72 LEU A C 1
ATOM 553 O O . LEU A 1 72 ? 5.413 -9.349 -10.725 1.00 88.56 72 LEU A O 1
ATOM 557 N N . ILE A 1 73 ? 5.384 -10.335 -12.739 1.00 90.94 73 ILE A N 1
ATOM 558 C CA . ILE A 1 73 ? 3.940 -10.615 -12.723 1.00 90.94 73 ILE A CA 1
ATOM 559 C C . ILE A 1 73 ? 3.596 -11.668 -11.680 1.00 90.94 73 ILE A C 1
ATOM 561 O O . ILE A 1 73 ? 2.619 -11.515 -10.952 1.00 90.94 73 ILE A O 1
ATOM 565 N N . THR A 1 74 ? 4.407 -12.718 -11.560 1.00 93.00 74 THR A N 1
ATOM 566 C CA . THR A 1 74 ? 4.213 -13.749 -10.535 1.00 93.00 74 THR A CA 1
ATOM 567 C C . THR A 1 74 ? 4.303 -13.131 -9.146 1.00 93.00 74 THR A C 1
ATOM 569 O O . THR A 1 74 ? 3.431 -13.359 -8.308 1.00 93.00 74 THR A O 1
ATOM 572 N N . LEU A 1 75 ? 5.306 -12.281 -8.915 1.00 91.50 75 LEU A N 1
ATOM 573 C CA . LEU A 1 75 ? 5.446 -11.535 -7.670 1.00 91.50 75 LEU A CA 1
ATOM 574 C C . LEU A 1 75 ? 4.223 -10.636 -7.412 1.00 91.50 75 LEU A C 1
ATOM 576 O O . LEU A 1 75 ? 3.679 -10.635 -6.305 1.00 91.50 75 LEU A O 1
ATOM 580 N N . ARG A 1 76 ? 3.740 -9.927 -8.442 1.00 91.75 76 ARG A N 1
ATOM 581 C CA . ARG A 1 76 ? 2.536 -9.087 -8.369 1.00 91.75 76 ARG A CA 1
ATOM 582 C C . ARG A 1 76 ? 1.296 -9.893 -7.989 1.00 91.75 76 ARG A C 1
ATOM 584 O O . ARG A 1 76 ? 0.556 -9.471 -7.102 1.00 91.75 76 ARG A O 1
ATOM 591 N N . LEU A 1 77 ? 1.091 -11.043 -8.629 1.00 94.31 77 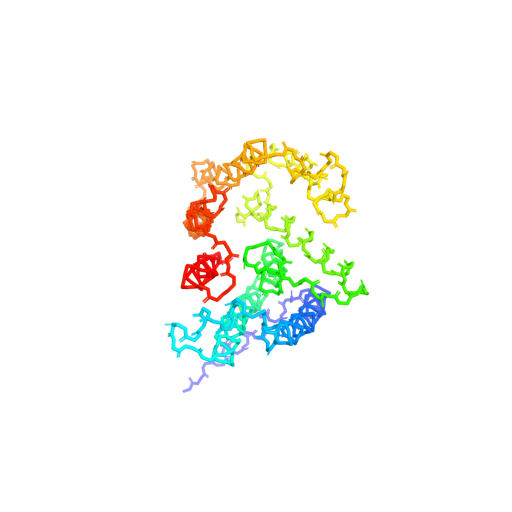LEU A N 1
ATOM 592 C CA . LEU A 1 77 ? -0.019 -11.964 -8.378 1.00 94.31 77 LEU A CA 1
ATOM 593 C C . LEU A 1 77 ? 0.018 -12.510 -6.953 1.00 94.31 77 LEU A C 1
ATOM 595 O O . LEU A 1 77 ? -0.989 -12.427 -6.256 1.00 94.31 77 LEU A O 1
ATOM 599 N N . ILE A 1 78 ? 1.170 -13.011 -6.496 1.00 94.62 78 ILE A N 1
ATOM 600 C CA . ILE A 1 78 ? 1.340 -13.512 -5.124 1.00 94.62 78 ILE A CA 1
ATOM 601 C C . ILE A 1 78 ? 0.991 -12.414 -4.121 1.00 94.62 78 ILE A C 1
ATOM 603 O O . ILE A 1 78 ? 0.240 -12.661 -3.174 1.00 94.62 78 ILE A O 1
ATOM 607 N N . PHE A 1 79 ? 1.487 -11.195 -4.349 1.00 93.50 79 PHE A N 1
ATOM 608 C CA . PHE A 1 79 ? 1.209 -10.064 -3.476 1.00 93.50 79 PHE A CA 1
ATOM 609 C C . PHE A 1 79 ? -0.291 -9.757 -3.406 1.00 93.50 79 PHE A C 1
ATOM 611 O O . PHE A 1 79 ? -0.862 -9.730 -2.314 1.00 93.50 79 PHE A O 1
ATOM 618 N N . GLY A 1 80 ? -0.946 -9.575 -4.557 1.00 95.00 80 GLY A N 1
ATOM 619 C CA . GLY A 1 80 ? -2.372 -9.248 -4.624 1.00 95.00 80 GLY A CA 1
ATOM 620 C C . GLY A 1 80 ? -3.262 -10.345 -4.038 1.00 95.00 80 GLY A C 1
ATOM 621 O O . GLY A 1 80 ? -4.113 -10.066 -3.193 1.00 95.00 80 GLY A O 1
ATOM 622 N N . LEU A 1 81 ? -3.020 -11.605 -4.415 1.00 95.81 81 LEU A N 1
ATOM 623 C CA . LEU A 1 81 ? -3.787 -12.757 -3.933 1.00 95.81 81 LEU A CA 1
ATOM 624 C C . LEU A 1 81 ? -3.667 -12.933 -2.421 1.00 95.81 81 LEU A C 1
ATOM 626 O O . LEU A 1 81 ? -4.674 -13.186 -1.764 1.00 95.81 81 LEU A O 1
ATOM 630 N N . THR A 1 82 ? -2.470 -12.755 -1.857 1.00 95.94 82 THR A N 1
ATOM 631 C CA . THR A 1 82 ? -2.271 -12.851 -0.403 1.00 95.94 82 THR A CA 1
ATOM 632 C C . THR A 1 82 ? -3.162 -11.851 0.332 1.00 95.94 82 THR A C 1
ATOM 634 O O . THR A 1 82 ? -3.900 -12.228 1.242 1.00 95.94 82 THR A O 1
ATOM 637 N N . HIS A 1 83 ? -3.176 -10.594 -0.113 1.00 95.75 83 HIS A N 1
ATOM 638 C CA . HIS A 1 83 ? -4.002 -9.555 0.498 1.00 95.75 83 HIS A CA 1
ATOM 639 C C . HIS A 1 83 ? -5.503 -9.796 0.296 1.00 95.75 83 HIS A C 1
ATOM 641 O O . HIS A 1 83 ? -6.275 -9.610 1.235 1.00 95.75 83 HIS A O 1
ATOM 647 N N . PHE A 1 84 ? -5.934 -10.252 -0.885 1.00 96.44 84 PHE A N 1
ATOM 648 C CA . PHE A 1 84 ? -7.339 -10.598 -1.137 1.00 96.44 84 PHE A CA 1
ATOM 649 C C . PHE A 1 84 ? -7.817 -11.750 -0.253 1.00 96.44 84 PHE A C 1
ATOM 651 O O . PHE A 1 84 ? -8.909 -11.680 0.315 1.00 96.44 84 PHE A O 1
ATOM 658 N N . VAL A 1 85 ? -6.994 -12.789 -0.087 1.00 96.62 85 VAL A N 1
ATOM 659 C CA . VAL A 1 85 ? -7.302 -13.924 0.789 1.00 96.62 85 VAL A CA 1
ATOM 660 C C . VAL A 1 85 ? -7.407 -13.463 2.240 1.00 96.62 85 VAL A C 1
ATOM 662 O O . VAL A 1 85 ? -8.400 -13.769 2.899 1.00 96.62 85 VAL A O 1
ATOM 665 N N . ILE A 1 86 ? -6.440 -12.688 2.740 1.00 95.31 86 ILE A N 1
ATOM 666 C CA . ILE A 1 86 ? -6.471 -12.178 4.119 1.00 95.31 86 ILE A CA 1
ATOM 667 C C . ILE A 1 86 ? -7.685 -11.262 4.333 1.00 95.31 86 ILE A C 1
ATOM 669 O O . ILE A 1 86 ? -8.408 -11.438 5.314 1.00 95.31 86 ILE A O 1
ATOM 673 N N . ALA A 1 87 ? -7.981 -10.356 3.397 1.00 95.69 87 ALA A N 1
ATOM 674 C CA . ALA A 1 87 ? -9.161 -9.492 3.452 1.00 95.69 87 ALA A CA 1
ATOM 675 C C . ALA A 1 87 ? -10.466 -10.300 3.539 1.00 95.69 87 ALA A C 1
ATOM 677 O O . ALA A 1 87 ? -11.313 -10.023 4.395 1.00 95.69 87 ALA A O 1
ATOM 678 N N . GLY A 1 88 ? -10.600 -11.334 2.702 1.00 95.06 88 GLY A N 1
ATOM 679 C CA . GLY A 1 88 ? -11.736 -12.254 2.718 1.00 95.06 88 GLY A CA 1
ATOM 680 C C . GLY A 1 88 ? -11.866 -13.007 4.041 1.00 95.06 88 GLY A C 1
ATOM 681 O O . GLY A 1 88 ? -12.958 -13.103 4.600 1.00 95.06 88 GLY A O 1
ATOM 682 N N . LEU A 1 89 ? -10.750 -13.482 4.600 1.00 94.31 89 LEU A N 1
ATOM 683 C CA . LEU A 1 89 ? -10.735 -14.138 5.909 1.00 94.31 89 LEU A CA 1
ATOM 684 C C . LEU A 1 89 ? -11.150 -13.184 7.037 1.00 94.31 89 LEU A C 1
ATOM 686 O O . LEU A 1 89 ? -11.897 -13.592 7.929 1.00 94.31 89 LEU A O 1
ATOM 690 N N . ILE A 1 90 ? -10.700 -11.926 7.010 1.00 92.50 90 ILE A N 1
ATOM 691 C CA . ILE A 1 90 ? -11.040 -10.917 8.024 1.00 92.50 90 ILE A CA 1
ATOM 692 C C . ILE A 1 90 ? -12.533 -10.602 7.992 1.00 92.50 90 ILE A C 1
ATOM 694 O O . ILE A 1 90 ? -13.186 -10.686 9.037 1.00 92.50 90 ILE A O 1
ATOM 698 N N . ILE A 1 91 ? -13.093 -10.294 6.817 1.00 91.25 91 ILE A N 1
ATOM 699 C CA . ILE A 1 91 ? -14.516 -9.952 6.718 1.00 91.25 91 ILE A CA 1
ATOM 700 C C . ILE A 1 91 ? -15.410 -11.156 7.017 1.00 91.25 91 ILE A C 1
ATOM 702 O O . ILE A 1 91 ? -16.451 -10.996 7.645 1.00 91.25 91 ILE A O 1
ATOM 706 N N . TYR A 1 92 ? -14.972 -12.370 6.670 1.00 90.31 92 TYR A N 1
ATOM 707 C CA . TYR A 1 92 ? -15.666 -13.601 7.044 1.00 90.31 92 TYR A CA 1
ATOM 708 C C . TYR A 1 92 ? -15.664 -13.827 8.563 1.00 90.31 92 TYR A C 1
ATOM 710 O O . TYR A 1 92 ? -16.672 -14.232 9.140 1.00 90.31 92 TYR A O 1
ATOM 718 N N . ARG A 1 93 ? -14.542 -13.550 9.241 1.00 89.06 93 ARG A N 1
ATOM 719 C CA . ARG A 1 93 ? -14.403 -13.774 10.690 1.00 89.06 93 ARG A CA 1
ATOM 720 C C . ARG A 1 93 ? -15.076 -12.698 11.541 1.00 89.06 93 ARG A C 1
ATOM 722 O O . ARG A 1 93 ? -15.558 -13.030 12.622 1.00 89.06 93 ARG A O 1
ATOM 729 N N . ARG A 1 94 ? -15.040 -11.427 11.126 1.00 87.94 94 ARG A N 1
ATOM 730 C CA . ARG A 1 94 ? -15.471 -10.262 11.930 1.00 87.94 94 ARG A CA 1
ATOM 731 C C . ARG A 1 94 ? -16.255 -9.215 11.106 1.00 87.94 94 ARG A C 1
ATOM 733 O O . ARG A 1 94 ? -15.901 -8.040 11.122 1.00 87.94 94 ARG A O 1
ATOM 740 N N . PRO A 1 95 ? -17.357 -9.586 10.430 1.00 85.56 95 PRO A N 1
ATOM 741 C CA . PRO A 1 95 ? -18.062 -8.696 9.494 1.00 85.56 95 PRO A CA 1
ATOM 742 C C . PRO A 1 95 ? -18.747 -7.482 10.139 1.00 85.56 95 PRO A C 1
ATOM 744 O O . PRO A 1 95 ? -19.051 -6.513 9.452 1.00 85.56 95 PRO A O 1
ATOM 747 N N . ASN A 1 96 ? -19.009 -7.536 11.447 1.00 86.12 96 ASN A N 1
ATOM 748 C CA . ASN A 1 96 ? -19.736 -6.494 12.178 1.00 86.12 96 ASN A CA 1
ATOM 749 C C . ASN A 1 96 ? -18.810 -5.563 12.980 1.00 86.12 96 ASN A C 1
ATOM 751 O O . ASN A 1 96 ? -19.284 -4.667 13.675 1.00 86.12 96 ASN A O 1
ATOM 755 N N . GLU A 1 97 ? -17.492 -5.764 12.907 1.00 89.06 97 GLU A N 1
ATOM 756 C CA . GLU A 1 97 ? -16.518 -4.881 13.546 1.00 89.06 97 GLU A CA 1
ATOM 757 C C . GLU A 1 97 ? -16.047 -3.827 12.540 1.00 89.06 97 GLU A C 1
ATOM 759 O O . GLU A 1 97 ? -15.385 -4.153 11.557 1.00 89.06 97 GLU A O 1
ATOM 764 N N . ASN A 1 98 ? -16.344 -2.547 12.798 1.00 91.00 98 ASN A N 1
ATOM 765 C CA . ASN A 1 98 ? -16.010 -1.437 11.890 1.00 91.00 98 ASN A CA 1
ATOM 766 C C . ASN A 1 98 ? -14.534 -1.430 11.463 1.00 91.00 98 ASN A C 1
ATOM 768 O O . ASN A 1 98 ? -14.220 -1.163 10.305 1.00 91.00 98 ASN A O 1
ATOM 772 N N . ILE A 1 99 ? -13.628 -1.742 12.394 1.00 91.75 99 ILE A N 1
ATOM 773 C CA . ILE A 1 99 ? -12.198 -1.828 12.098 1.00 91.75 99 ILE A CA 1
ATOM 774 C C . ILE A 1 99 ? -11.866 -3.015 11.188 1.00 91.75 99 ILE A C 1
ATOM 776 O O . ILE A 1 99 ? -11.074 -2.850 10.270 1.00 91.75 99 ILE A O 1
ATOM 780 N N . ALA A 1 100 ? -12.480 -4.183 11.385 1.00 92.25 100 ALA A N 1
ATOM 781 C CA . ALA A 1 100 ? -12.244 -5.352 10.542 1.00 92.25 100 ALA A CA 1
ATOM 782 C C . ALA A 1 100 ? -12.748 -5.114 9.113 1.00 92.25 100 ALA A C 1
ATOM 784 O O . ALA A 1 100 ? -12.048 -5.434 8.156 1.00 92.25 100 ALA A O 1
ATOM 785 N N . VAL A 1 101 ? -13.915 -4.477 8.970 1.00 93.75 101 VAL A N 1
ATOM 786 C CA . VAL A 1 101 ? -14.438 -4.044 7.668 1.00 93.75 101 VAL A CA 1
ATOM 787 C C . VAL A 1 101 ? -13.458 -3.07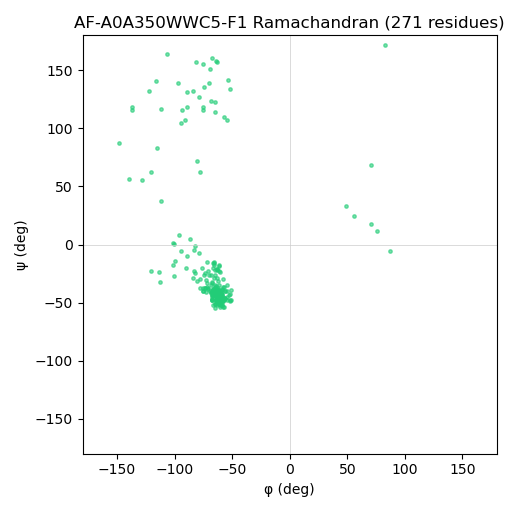8 7.008 1.00 93.75 101 VAL A C 1
ATOM 789 O O . VAL A 1 101 ? -13.029 -3.326 5.886 1.00 93.75 101 VAL A O 1
ATOM 792 N N . PHE A 1 102 ? -13.029 -2.024 7.709 1.00 95.50 102 PHE A N 1
ATOM 793 C CA . PHE A 1 102 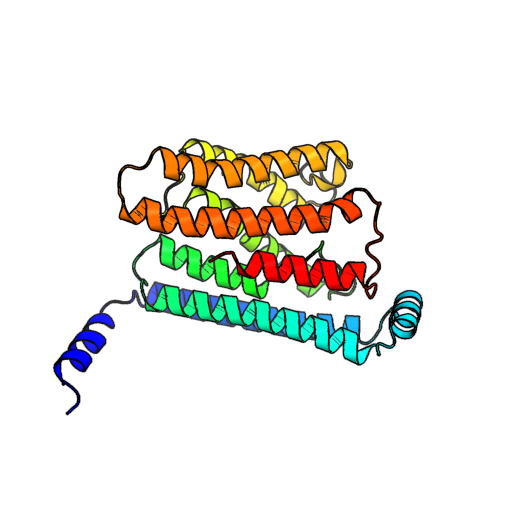? -12.037 -1.083 7.184 1.00 95.50 102 PHE A CA 1
ATOM 794 C C . PHE A 1 102 ? -10.751 -1.786 6.725 1.00 95.50 102 PHE A C 1
ATOM 796 O O . PHE A 1 102 ? -10.297 -1.542 5.610 1.00 95.50 102 PHE A O 1
ATOM 803 N N . VAL A 1 103 ? -10.189 -2.678 7.550 1.00 94.62 103 VAL A N 1
ATOM 804 C CA . VAL A 1 103 ? -8.967 -3.428 7.218 1.00 94.62 103 VAL A CA 1
ATOM 805 C C . VAL A 1 103 ? -9.186 -4.303 5.986 1.00 94.62 103 VAL A C 1
ATOM 807 O O . VAL A 1 103 ? -8.333 -4.319 5.108 1.00 94.62 103 VAL A O 1
ATOM 810 N N . ALA A 1 104 ? -10.340 -4.957 5.846 1.00 95.81 104 ALA A N 1
ATOM 811 C CA . ALA A 1 104 ? -10.641 -5.758 4.663 1.00 95.81 104 ALA A CA 1
ATOM 812 C C . ALA A 1 104 ? -10.694 -4.914 3.373 1.00 95.81 104 ALA A C 1
ATOM 814 O O . ALA A 1 104 ? -10.150 -5.329 2.353 1.00 95.81 104 ALA A O 1
ATOM 815 N N . PHE A 1 105 ? -11.297 -3.719 3.395 1.00 96.81 105 PHE A N 1
ATOM 816 C CA . PHE A 1 105 ? -11.265 -2.798 2.245 1.00 96.81 105 PHE A CA 1
ATOM 817 C C . PHE A 1 105 ? -9.850 -2.272 1.968 1.00 96.81 105 PHE A C 1
ATOM 819 O O . PHE A 1 105 ? -9.422 -2.202 0.814 1.00 96.81 105 PHE A O 1
ATOM 826 N N . PHE A 1 106 ? -9.114 -1.922 3.023 1.00 96.44 106 PHE A N 1
ATOM 827 C CA . PHE A 1 106 ? -7.737 -1.453 2.926 1.00 96.44 106 PHE A CA 1
ATOM 828 C C . PHE A 1 106 ? -6.817 -2.510 2.307 1.00 96.44 106 PHE A C 1
ATOM 830 O O . PHE A 1 106 ? -6.083 -2.184 1.383 1.00 96.44 106 PHE A O 1
ATOM 837 N N . LEU A 1 107 ? -6.883 -3.769 2.743 1.00 96.44 107 LEU A N 1
ATOM 838 C CA . LEU A 1 107 ? -6.055 -4.842 2.191 1.00 96.44 107 LEU A CA 1
ATOM 839 C C . LEU A 1 107 ? -6.381 -5.115 0.719 1.00 96.44 107 LEU A C 1
ATOM 841 O O . LEU A 1 107 ? -5.469 -5.350 -0.069 1.00 96.44 107 LEU A O 1
ATOM 845 N N . VAL A 1 108 ? -7.651 -5.012 0.311 1.00 97.69 108 VAL A N 1
ATOM 846 C CA . VAL A 1 108 ? -8.026 -5.088 -1.110 1.00 97.69 108 VAL A CA 1
ATOM 847 C C . VAL A 1 108 ? -7.368 -3.960 -1.910 1.00 97.69 108 VAL A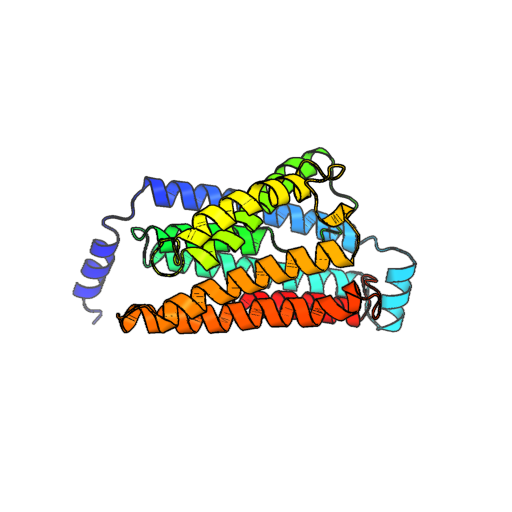 C 1
ATOM 849 O O . VAL A 1 108 ? -6.782 -4.227 -2.959 1.00 97.69 108 VAL A O 1
ATOM 852 N N . LEU A 1 109 ? -7.392 -2.716 -1.420 1.00 96.12 109 LEU A N 1
ATOM 853 C CA . LEU A 1 109 ? -6.679 -1.599 -2.057 1.00 96.12 109 LEU A CA 1
ATOM 854 C C . LEU A 1 109 ? -5.167 -1.824 -2.082 1.00 96.12 109 LEU A C 1
ATOM 856 O O . LEU A 1 109 ? -4.536 -1.634 -3.119 1.00 96.12 109 LEU A O 1
ATOM 860 N N . LEU A 1 110 ? -4.590 -2.271 -0.970 1.00 93.81 110 LEU A N 1
ATOM 861 C CA . LEU A 1 110 ? -3.158 -2.500 -0.851 1.00 93.81 110 LEU A CA 1
ATOM 862 C C . LEU A 1 110 ? -2.706 -3.551 -1.871 1.00 93.81 110 LEU A C 1
ATOM 864 O O . LEU A 1 110 ? -1.838 -3.271 -2.695 1.00 93.81 110 LEU A O 1
ATOM 868 N N . GLY A 1 111 ? -3.365 -4.712 -1.894 1.00 94.12 111 GLY A N 1
ATOM 869 C CA . GLY A 1 111 ? -3.069 -5.810 -2.813 1.00 94.12 111 GLY A CA 1
ATOM 870 C C . GLY A 1 111 ? -3.261 -5.457 -4.288 1.00 94.12 111 GLY A C 1
ATOM 871 O O . GLY A 1 111 ? -2.451 -5.857 -5.123 1.00 94.12 111 GLY A O 1
ATOM 872 N N . SER A 1 112 ? -4.302 -4.685 -4.613 1.00 93.12 112 SER A N 1
ATOM 873 C CA . SER A 1 112 ? -4.634 -4.341 -6.003 1.00 93.12 112 SER A CA 1
ATOM 874 C C . SER A 1 112 ? -3.848 -3.151 -6.557 1.00 93.12 112 SER A C 1
ATOM 876 O O . SER A 1 112 ? -3.586 -3.108 -7.757 1.00 93.12 112 SER A O 1
ATOM 878 N N . ILE A 1 113 ? -3.429 -2.198 -5.716 1.00 91.00 113 ILE A N 1
ATOM 879 C CA . ILE A 1 113 ? -2.914 -0.894 -6.174 1.00 91.00 113 ILE A CA 1
ATOM 880 C C . ILE A 1 113 ? -1.421 -0.695 -5.892 1.00 91.00 113 ILE A C 1
ATOM 882 O O . ILE A 1 113 ? -0.737 -0.042 -6.676 1.00 91.00 113 ILE A O 1
ATOM 886 N N . PHE A 1 114 ? -0.874 -1.250 -4.808 1.00 87.38 114 PHE A N 1
ATOM 887 C CA . PHE A 1 114 ? 0.501 -0.943 -4.394 1.00 87.38 114 PHE A CA 1
ATOM 888 C C . PHE A 1 114 ? 1.563 -1.639 -5.259 1.00 87.38 114 PHE A C 1
ATOM 890 O O . PHE A 1 114 ? 1.647 -2.860 -5.237 1.00 87.38 114 PHE A O 1
ATOM 897 N N . TRP A 1 115 ? 2.415 -0.882 -5.961 1.00 84.50 115 TRP A N 1
ATOM 898 C CA . TRP A 1 115 ? 3.575 -1.393 -6.710 1.00 84.50 115 TRP A CA 1
ATOM 899 C C . TRP A 1 115 ? 4.809 -0.490 -6.491 1.00 84.50 115 TRP A C 1
ATOM 901 O O . TRP A 1 115 ? 4.765 0.688 -6.867 1.00 84.50 115 TRP A O 1
ATOM 911 N N . PRO A 1 116 ? 5.895 -0.986 -5.865 1.00 72.94 116 PRO A N 1
ATOM 912 C CA . PRO A 1 116 ? 7.129 -0.217 -5.682 1.00 72.94 116 PRO A CA 1
ATOM 913 C C . PRO A 1 116 ? 7.968 -0.096 -6.967 1.00 72.94 116 PRO A C 1
ATOM 915 O O . PRO A 1 116 ? 7.944 -1.024 -7.772 1.00 72.94 116 PRO A O 1
ATOM 918 N N . PRO A 1 117 ? 8.818 0.940 -7.122 1.00 52.88 117 PRO A N 1
ATOM 919 C CA . PRO A 1 117 ? 8.828 2.256 -6.485 1.00 52.88 117 PRO A CA 1
ATOM 920 C C . PRO A 1 117 ? 8.494 3.348 -7.529 1.00 52.88 117 PRO A C 1
ATOM 922 O O . PRO A 1 117 ? 9.235 3.578 -8.475 1.00 52.88 117 PRO A O 1
ATOM 925 N N . ALA A 1 118 ? 7.381 4.059 -7.339 1.00 50.69 118 ALA A N 1
ATOM 926 C CA . ALA A 1 118 ? 6.965 5.227 -8.131 1.00 50.69 118 ALA A CA 1
ATOM 927 C C . ALA A 1 118 ? 6.500 4.970 -9.587 1.00 50.69 118 ALA A C 1
ATOM 929 O O . ALA A 1 118 ? 7.088 5.473 -10.534 1.00 50.69 118 ALA A O 1
ATOM 930 N N . ASN A 1 119 ? 5.351 4.303 -9.757 1.00 53.78 119 ASN A N 1
ATOM 931 C CA . ASN A 1 119 ? 4.444 4.470 -10.912 1.00 5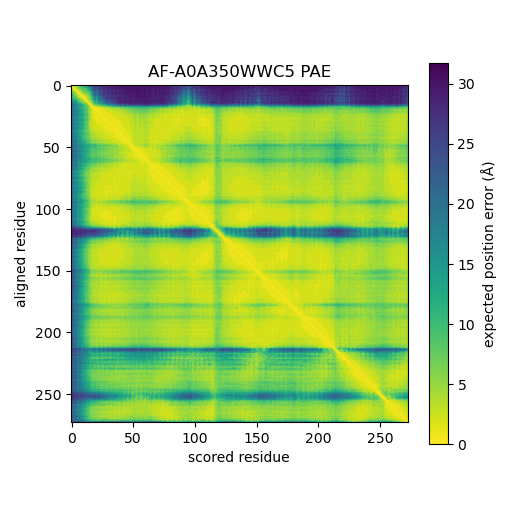3.78 119 ASN A CA 1
ATOM 932 C C . ASN A 1 119 ? 5.061 4.435 -12.328 1.00 53.78 119 ASN A C 1
ATOM 934 O O . ASN A 1 119 ? 4.533 5.090 -13.227 1.00 53.78 119 ASN A O 1
ATOM 938 N N . GLN A 1 120 ? 6.114 3.660 -12.577 1.00 52.28 120 GLN A N 1
ATOM 939 C CA . GLN A 1 120 ? 6.616 3.463 -13.939 1.00 52.28 120 GLN A CA 1
ATOM 940 C C . GLN A 1 120 ? 5.764 2.423 -14.672 1.00 52.28 120 GLN A C 1
ATOM 942 O O . GLN A 1 120 ? 6.165 1.289 -14.888 1.00 52.28 120 GLN A O 1
ATOM 947 N N . ILE A 1 121 ? 4.546 2.834 -15.010 1.00 54.38 121 ILE A N 1
ATOM 948 C CA . ILE A 1 121 ? 3.852 2.352 -16.201 1.00 54.38 121 ILE A CA 1
ATOM 949 C C . ILE A 1 121 ? 3.741 3.614 -17.052 1.00 54.38 121 ILE A C 1
ATOM 951 O O . ILE A 1 121 ? 2.794 4.390 -16.913 1.00 54.38 121 ILE A O 1
ATOM 955 N N . ALA A 1 122 ? 4.815 3.928 -17.782 1.00 54.69 122 ALA A N 1
ATOM 956 C CA . ALA A 1 122 ? 4.920 5.166 -18.559 1.00 54.69 122 ALA A CA 1
ATOM 957 C C . ALA A 1 122 ? 3.903 5.200 -19.719 1.00 54.69 122 ALA A C 1
ATOM 959 O O . ALA A 1 122 ? 3.567 6.271 -20.219 1.00 54.69 122 ALA A O 1
ATOM 960 N N . SER A 1 123 ? 3.367 4.036 -20.084 1.00 62.69 123 SER A N 1
ATOM 961 C CA . SER A 1 123 ? 2.492 3.771 -21.227 1.00 62.69 123 SER A CA 1
ATOM 962 C C . SER A 1 123 ? 1.065 3.403 -20.810 1.00 62.69 123 SER A C 1
ATOM 964 O O . SER A 1 123 ? 0.408 2.583 -21.444 1.00 62.69 123 SER A O 1
ATOM 966 N N . GLN A 1 124 ? 0.523 4.032 -19.761 1.00 72.25 124 GLN A N 1
ATOM 967 C CA . GLN A 1 124 ? -0.904 3.858 -19.483 1.00 72.25 124 GLN A CA 1
ATOM 968 C C . GLN A 1 124 ? -1.783 4.627 -20.472 1.00 72.25 124 GLN A C 1
ATOM 970 O O . GLN A 1 124 ? -1.539 5.820 -20.697 1.00 72.25 124 GLN A O 1
ATOM 975 N N . PRO A 1 125 ? -2.854 3.995 -20.992 1.00 80.69 125 PRO A N 1
ATOM 976 C CA . PRO A 1 125 ? -3.867 4.695 -21.763 1.00 80.69 125 PRO A CA 1
ATOM 977 C C . PRO A 1 125 ? -4.425 5.894 -20.991 1.00 80.69 125 PRO A C 1
ATOM 979 O O . PRO A 1 125 ? -4.665 5.811 -19.786 1.00 80.69 125 PRO A O 1
ATOM 982 N N . GLU A 1 126 ? -4.683 7.002 -21.687 1.00 85.06 126 GLU A N 1
ATOM 983 C CA . GLU A 1 126 ? -5.118 8.254 -21.052 1.00 85.06 126 GLU A CA 1
ATOM 984 C C . GLU A 1 126 ? -6.386 8.074 -20.203 1.00 85.06 126 GLU A C 1
ATOM 986 O O . GLU A 1 126 ? -6.463 8.565 -19.079 1.00 85.06 126 GLU A O 1
ATOM 991 N N . PHE A 1 127 ? -7.346 7.281 -20.694 1.00 85.06 127 PHE A N 1
ATOM 992 C CA . PHE A 1 127 ? -8.600 7.005 -19.987 1.00 85.06 127 PHE A CA 1
ATOM 993 C C . PHE A 1 127 ? -8.401 6.272 -18.648 1.00 85.06 127 PHE A C 1
ATOM 995 O O . PHE A 1 127 ? -9.278 6.314 -17.786 1.00 85.06 127 PHE A O 1
ATOM 1002 N N . TRP A 1 128 ? -7.263 5.595 -18.462 1.00 86.69 128 TRP A N 1
ATOM 1003 C CA . TRP A 1 128 ? -6.971 4.784 -17.281 1.00 86.69 128 TRP A CA 1
ATOM 1004 C C . TRP A 1 128 ? -6.276 5.568 -16.163 1.00 86.69 128 TRP A C 1
ATOM 1006 O O . TRP A 1 128 ? -6.358 5.200 -14.987 1.00 86.69 128 TRP A O 1
ATOM 1016 N N . LYS A 1 129 ? -5.657 6.705 -16.500 1.00 86.44 129 LYS A N 1
ATOM 1017 C CA . LYS A 1 129 ? -4.907 7.534 -15.547 1.00 86.44 129 LYS A CA 1
ATOM 1018 C C . LYS A 1 129 ? -5.781 8.023 -14.394 1.00 86.44 129 LYS A C 1
ATOM 1020 O O . LYS A 1 129 ? -5.402 7.878 -13.233 1.00 86.44 129 LYS A O 1
ATOM 1025 N N . THR A 1 130 ? -6.970 8.557 -14.684 1.00 90.31 130 THR A N 1
ATOM 1026 C CA . THR A 1 130 ? -7.870 9.088 -13.646 1.00 90.31 130 THR A CA 1
ATOM 1027 C C . THR A 1 130 ? -8.376 8.002 -12.685 1.00 90.31 130 THR A C 1
ATOM 1029 O O . THR A 1 130 ? -8.193 8.182 -11.477 1.00 90.31 130 THR A O 1
ATOM 1032 N N . PRO A 1 131 ? -8.942 6.863 -13.147 1.00 91.44 131 PRO A N 1
ATOM 1033 C CA . PRO A 1 131 ? -9.286 5.744 -12.265 1.00 91.44 131 PRO A CA 1
ATOM 1034 C C . PRO A 1 131 ? -8.121 5.287 -11.383 1.00 91.44 131 PRO A C 1
ATOM 1036 O O . PRO A 1 131 ? -8.293 5.090 -10.177 1.00 91.44 131 PRO A O 1
ATOM 1039 N N . ARG A 1 132 ? -6.915 5.190 -11.950 1.00 89.94 132 ARG A N 1
ATOM 1040 C CA . ARG A 1 132 ? -5.724 4.796 -11.196 1.00 89.94 132 ARG A CA 1
ATOM 1041 C C . ARG A 1 132 ? -5.328 5.813 -10.139 1.00 89.94 132 ARG A C 1
ATOM 1043 O O . ARG A 1 132 ? -5.031 5.420 -9.015 1.00 89.94 132 ARG A O 1
ATOM 1050 N N . HIS A 1 133 ? -5.353 7.104 -10.454 1.00 91.56 133 HIS A N 1
ATOM 1051 C CA . HIS A 1 133 ? -5.064 8.163 -9.484 1.00 91.56 133 HIS A CA 1
ATOM 1052 C C . HIS A 1 133 ? -6.065 8.159 -8.325 1.00 91.56 133 HIS A C 1
ATOM 1054 O O . HIS A 1 133 ? -5.659 8.302 -7.173 1.00 91.56 133 HIS A O 1
ATOM 1060 N N . ILE A 1 134 ? -7.350 7.911 -8.601 1.00 93.94 134 ILE A N 1
ATOM 1061 C CA . ILE A 1 134 ? -8.371 7.731 -7.559 1.00 93.94 134 ILE A CA 1
ATOM 1062 C C . ILE A 1 134 ? -8.032 6.523 -6.683 1.00 93.94 134 ILE A C 1
ATOM 1064 O O . ILE A 1 134 ? -8.022 6.638 -5.458 1.00 93.94 134 ILE A O 1
ATOM 1068 N N . ALA A 1 135 ? -7.702 5.382 -7.284 1.00 93.44 135 ALA A N 1
ATOM 1069 C CA . ALA A 1 135 ? -7.363 4.179 -6.534 1.00 93.44 135 ALA A CA 1
ATOM 1070 C C . ALA A 1 135 ? -6.094 4.364 -5.674 1.00 93.44 135 ALA A C 1
ATOM 1072 O O . ALA A 1 135 ? -6.070 3.968 -4.509 1.00 93.44 135 ALA A O 1
ATOM 1073 N N . GLN A 1 136 ? -5.063 5.031 -6.202 1.00 92.75 136 GLN A N 1
ATOM 1074 C CA . GLN A 1 136 ? -3.832 5.356 -5.471 1.00 92.75 136 GLN A CA 1
ATOM 1075 C C . GLN A 1 136 ? -4.063 6.354 -4.336 1.00 92.75 136 GLN A C 1
ATOM 1077 O O . GLN A 1 136 ? -3.504 6.192 -3.247 1.00 92.75 136 GLN A O 1
ATOM 1082 N N . PHE A 1 137 ? -4.916 7.352 -4.559 1.00 94.94 137 PHE A N 1
ATOM 1083 C CA . PHE A 1 137 ? -5.356 8.290 -3.534 1.00 94.94 137 PHE A CA 1
ATOM 1084 C C . PHE A 1 137 ? -6.073 7.571 -2.386 1.00 94.94 137 PHE A C 1
ATOM 1086 O O . PHE A 1 137 ? -5.680 7.725 -1.227 1.00 94.94 137 PHE A O 1
ATOM 1093 N N . LEU A 1 138 ? -7.063 6.728 -2.703 1.00 96.31 138 LEU A N 1
ATOM 1094 C CA . LEU A 1 138 ? -7.800 5.943 -1.709 1.00 96.31 138 LEU A CA 1
ATOM 1095 C C . LEU A 1 138 ? -6.874 4.999 -0.941 1.00 96.31 138 LEU A C 1
ATOM 1097 O O . LEU A 1 138 ? -6.932 4.960 0.287 1.00 96.31 138 LEU A O 1
ATOM 1101 N N . ASN A 1 139 ? -5.980 4.296 -1.642 1.00 94.94 139 ASN A N 1
ATOM 1102 C CA . ASN A 1 139 ? -4.988 3.426 -1.017 1.00 94.94 139 ASN A CA 1
ATOM 1103 C C . ASN A 1 139 ? -4.067 4.207 -0.066 1.00 94.94 139 ASN A C 1
ATOM 1105 O O . ASN A 1 139 ? -3.842 3.775 1.057 1.00 94.94 139 ASN A O 1
ATOM 1109 N N . SER A 1 140 ? -3.585 5.387 -0.470 1.00 94.31 140 SER A N 1
ATOM 1110 C CA . SER A 1 140 ? -2.691 6.218 0.355 1.00 94.31 140 SER A CA 1
ATOM 1111 C C . SER A 1 140 ? -3.374 6.720 1.628 1.00 94.31 140 SER A C 1
ATOM 1113 O O . SER A 1 140 ? -2.773 6.701 2.703 1.00 94.31 140 SER A O 1
ATOM 1115 N N . ILE A 1 141 ? -4.638 7.145 1.529 1.00 96.25 141 ILE A N 1
ATOM 1116 C CA . ILE A 1 141 ? -5.421 7.566 2.696 1.00 96.25 141 ILE A CA 1
ATOM 1117 C C . ILE A 1 141 ? -5.714 6.378 3.605 1.00 96.25 141 ILE A C 1
ATOM 1119 O O . ILE A 1 141 ? -5.514 6.487 4.812 1.00 96.25 141 ILE A O 1
ATOM 1123 N N . ALA A 1 142 ? -6.169 5.252 3.051 1.00 95.75 142 ALA A N 1
ATOM 1124 C CA . ALA A 1 142 ? -6.456 4.052 3.830 1.00 95.75 142 ALA A CA 1
ATOM 1125 C C . ALA A 1 142 ? -5.200 3.558 4.559 1.00 95.75 142 ALA A C 1
ATOM 1127 O O . ALA A 1 142 ? -5.258 3.283 5.756 1.00 95.75 142 ALA A O 1
ATOM 1128 N N . PHE A 1 143 ? -4.055 3.559 3.871 1.00 93.38 143 PHE A N 1
ATOM 1129 C CA . PHE A 1 143 ? -2.757 3.245 4.450 1.00 93.38 143 PHE A CA 1
ATOM 1130 C C . PHE A 1 143 ? -2.433 4.173 5.619 1.00 93.38 143 PHE A C 1
ATOM 1132 O O . PHE A 1 143 ? -2.213 3.692 6.721 1.00 93.38 143 PHE A O 1
ATOM 1139 N N . LEU A 1 144 ? -2.485 5.496 5.434 1.00 94.56 144 LEU A N 1
ATOM 1140 C CA . LEU A 1 144 ? -2.215 6.464 6.504 1.00 94.56 144 LEU A CA 1
ATOM 1141 C C . LEU A 1 144 ? -3.158 6.282 7.707 1.00 94.56 144 LEU A C 1
ATOM 1143 O O . LEU A 1 144 ? -2.716 6.229 8.855 1.00 94.56 144 LEU A O 1
ATOM 1147 N N . VAL A 1 145 ? -4.461 6.172 7.446 1.00 95.50 145 VAL A N 1
ATOM 1148 C CA . VAL A 1 145 ? -5.499 6.060 8.478 1.00 95.50 145 VAL A CA 1
ATOM 1149 C C . VAL A 1 145 ? -5.364 4.759 9.264 1.00 95.50 145 VAL A C 1
ATOM 1151 O O . VAL A 1 145 ? -5.531 4.791 10.483 1.00 95.50 145 VAL A O 1
ATOM 1154 N N . PHE A 1 146 ? -5.006 3.644 8.617 1.00 93.50 146 PHE A N 1
ATOM 1155 C CA . PHE A 1 146 ? -4.791 2.349 9.270 1.00 93.50 146 PHE A CA 1
ATOM 1156 C C . PHE A 1 146 ? -3.848 2.468 10.473 1.00 93.50 146 PHE A C 1
ATOM 1158 O O . PHE A 1 146 ? -4.204 2.051 11.579 1.00 93.50 146 PHE A O 1
ATOM 1165 N N . PHE A 1 147 ? -2.712 3.154 10.308 1.00 90.31 147 PHE A N 1
ATOM 1166 C CA . PHE A 1 147 ? -1.749 3.384 11.391 1.00 90.31 147 PHE A CA 1
ATOM 1167 C C . PHE A 1 147 ? -2.304 4.211 12.543 1.00 90.31 147 PHE A C 1
ATOM 1169 O O . PHE A 1 147 ? -1.774 4.135 13.647 1.00 90.31 147 PHE A O 1
ATOM 1176 N N . PHE A 1 148 ? -3.357 4.997 12.329 1.00 92.56 148 PHE A N 1
ATOM 1177 C CA . PHE A 1 148 ? -3.929 5.871 13.348 1.00 92.56 148 PHE A CA 1
ATOM 1178 C C . PHE A 1 148 ? -5.184 5.327 14.002 1.00 92.56 148 PHE A C 1
ATOM 1180 O O . PHE A 1 148 ? -5.503 5.796 15.094 1.00 92.56 148 PHE A O 1
ATOM 1187 N N . ILE A 1 149 ? -5.862 4.347 13.410 1.00 92.00 149 ILE A N 1
ATOM 1188 C CA . ILE A 1 149 ? -7.111 3.801 13.958 1.00 92.00 149 ILE A CA 1
ATOM 1189 C C . ILE A 1 149 ? -6.996 2.347 14.413 1.00 92.00 149 ILE A C 1
ATOM 1191 O O . ILE A 1 149 ? -7.774 1.915 15.261 1.00 92.00 149 ILE A O 1
ATOM 1195 N N . PHE A 1 150 ? -6.046 1.575 13.890 1.00 88.25 150 PHE A N 1
ATOM 1196 C CA . PHE A 1 150 ? -5.885 0.177 14.279 1.00 88.25 150 PHE A CA 1
ATOM 1197 C C . PHE A 1 150 ? -5.353 0.052 15.723 1.00 88.25 150 PHE A C 1
ATOM 1199 O O . PHE A 1 150 ? -4.430 0.792 16.086 1.00 88.25 150 PHE A O 1
ATOM 1206 N N . PRO A 1 151 ? -5.849 -0.889 16.561 1.00 84.94 151 PRO A N 1
ATOM 1207 C CA . PRO A 1 151 ? -6.860 -1.937 16.299 1.00 84.94 151 PRO A CA 1
ATOM 1208 C C . PRO A 1 151 ? -8.310 -1.581 16.659 1.00 84.94 151 PRO A C 1
ATOM 1210 O O . PRO A 1 151 ? -9.197 -2.392 16.442 1.00 84.94 151 PRO A O 1
ATOM 1213 N N . ASN A 1 152 ? -8.587 -0.432 17.274 1.00 85.56 152 ASN A N 1
ATOM 1214 C CA . ASN A 1 152 ? -9.900 -0.147 17.877 1.00 85.56 152 ASN A CA 1
ATOM 1215 C C . ASN A 1 152 ? -10.820 0.737 17.017 1.00 85.56 152 ASN A C 1
ATOM 1217 O O . ASN A 1 152 ? -11.922 1.070 17.447 1.00 85.56 152 ASN A O 1
ATOM 1221 N N . GLY A 1 153 ? -10.374 1.147 15.829 1.00 88.25 153 GLY A N 1
ATOM 1222 C CA . GLY A 1 153 ? -11.119 2.032 14.933 1.00 88.25 153 GLY A CA 1
ATOM 1223 C C . GLY A 1 153 ? -11.118 3.503 15.356 1.00 88.25 153 GLY A C 1
ATOM 1224 O O . GLY A 1 153 ? -11.885 4.285 14.802 1.00 88.25 153 GLY A O 1
ATOM 1225 N N . GLN A 1 154 ? -10.283 3.905 16.320 1.00 91.31 154 GLN A N 1
ATOM 1226 C CA . GLN A 1 154 ? -10.273 5.272 16.847 1.00 91.31 154 GLN A CA 1
ATOM 1227 C C . GLN A 1 154 ? -8.906 5.934 16.696 1.00 91.31 154 GLN A C 1
ATOM 1229 O O . GLN A 1 154 ? -7.887 5.388 17.127 1.00 91.31 154 GLN A O 1
ATOM 1234 N N . PHE A 1 155 ? -8.905 7.166 16.175 1.00 93.06 155 PHE A N 1
ATOM 1235 C CA . PHE A 1 155 ? -7.713 8.012 16.087 1.00 93.06 155 PHE A CA 1
ATOM 1236 C C . PHE A 1 155 ? -7.061 8.179 17.460 1.00 93.06 155 PHE A C 1
ATOM 1238 O O . PHE A 1 155 ? -7.582 8.878 18.333 1.00 93.06 155 PHE A O 1
ATOM 1245 N N . THR A 1 156 ? -5.916 7.523 17.650 1.00 89.19 156 THR A N 1
ATOM 1246 C CA . THR A 1 156 ? -5.193 7.526 18.924 1.00 89.19 156 THR A CA 1
ATOM 1247 C C . THR A 1 156 ? -3.690 7.692 18.688 1.00 89.19 156 THR A C 1
ATOM 1249 O O . THR A 1 156 ? -3.070 6.821 18.080 1.00 89.19 156 THR A O 1
ATOM 1252 N N . PRO A 1 157 ? -3.063 8.767 19.194 1.00 91.69 157 PRO A N 1
ATOM 1253 C CA . PRO A 1 157 ? -3.676 9.884 19.923 1.00 91.69 157 PRO A CA 1
ATOM 1254 C C . PRO A 1 157 ? -4.674 10.692 19.079 1.00 91.69 157 PRO A C 1
ATOM 1256 O O . PRO A 1 157 ? -4.567 10.729 17.858 1.00 91.69 157 PRO A O 1
ATOM 1259 N N . ARG A 1 158 ? -5.607 11.407 19.722 1.00 93.12 158 ARG A N 1
ATOM 1260 C CA . ARG A 1 158 ? -6.682 12.153 19.030 1.00 93.12 158 ARG A CA 1
ATOM 1261 C C . ARG A 1 158 ? -6.175 13.205 18.035 1.00 93.12 158 ARG A C 1
ATOM 1263 O O . ARG A 1 158 ? -6.837 13.449 17.030 1.00 93.12 158 ARG A O 1
ATOM 1270 N N . TRP A 1 159 ? -4.997 13.788 18.272 1.00 95.88 159 TRP A N 1
ATOM 1271 C CA . TRP A 1 159 ? -4.395 14.780 17.371 1.00 95.88 159 TRP A CA 1
ATOM 1272 C C . TRP A 1 159 ? -4.020 14.199 16.000 1.00 95.88 159 TRP A C 1
ATOM 1274 O O . TRP A 1 159 ? -3.969 14.942 15.021 1.00 95.88 159 TRP A O 1
ATOM 1284 N N . THR A 1 160 ? -3.831 12.876 15.893 1.00 96.00 160 THR A N 1
ATOM 1285 C CA . THR A 1 160 ? -3.545 12.208 14.609 1.00 96.00 160 THR A CA 1
ATOM 1286 C C . THR A 1 160 ? -4.680 12.387 13.602 1.00 96.00 160 THR A C 1
ATOM 1288 O O . THR A 1 160 ? -4.443 12.367 12.397 1.00 96.00 160 THR A O 1
ATOM 1291 N N . ARG A 1 161 ? -5.905 12.665 14.073 1.00 96.50 161 ARG A N 1
ATOM 1292 C CA . ARG A 1 161 ? -7.023 13.068 13.215 1.00 96.50 161 ARG A CA 1
ATOM 1293 C C . ARG A 1 161 ? -6.729 14.389 12.506 1.00 96.50 161 ARG A C 1
ATOM 1295 O O . ARG A 1 161 ? -6.840 14.457 11.289 1.00 96.50 161 ARG A O 1
ATOM 1302 N N . THR A 1 162 ? -6.325 15.418 13.249 1.00 97.44 162 THR A N 1
ATOM 1303 C CA . THR A 1 162 ? -5.962 16.720 12.672 1.00 97.44 162 THR A CA 1
ATOM 1304 C C . THR A 1 162 ? -4.746 16.587 11.765 1.00 97.44 162 THR A C 1
ATOM 1306 O O . THR A 1 162 ? -4.755 17.121 10.664 1.00 97.44 162 THR A O 1
ATOM 1309 N N . PHE A 1 163 ? -3.744 15.801 12.169 1.00 97.56 163 PHE A N 1
ATOM 1310 C CA . PHE A 1 163 ? -2.595 15.491 11.317 1.00 97.56 163 PHE A CA 1
ATOM 1311 C C . PHE A 1 163 ? -3.020 14.862 9.983 1.00 97.56 163 PHE A C 1
ATOM 1313 O O . PHE A 1 163 ? -2.583 15.306 8.929 1.00 97.56 163 PHE A O 1
ATOM 1320 N N . THR A 1 164 ? -3.934 13.889 10.010 1.00 96.62 164 THR A N 1
ATOM 1321 C CA . THR A 1 164 ? -4.478 13.267 8.792 1.00 96.62 164 THR A CA 1
ATOM 1322 C C . THR A 1 164 ? -5.142 14.304 7.889 1.00 96.62 164 THR A C 1
ATOM 1324 O O . THR A 1 164 ? -4.862 14.342 6.695 1.00 96.62 164 THR A O 1
ATOM 1327 N N . LEU A 1 165 ? -5.973 15.185 8.456 1.00 97.44 165 LEU A N 1
ATOM 1328 C CA . LEU A 1 165 ? -6.629 16.258 7.702 1.00 97.44 165 LEU A CA 1
ATOM 1329 C C . LEU A 1 165 ? -5.623 17.233 7.073 1.00 97.44 165 LEU A C 1
ATOM 1331 O O . LEU A 1 165 ? -5.860 17.700 5.964 1.00 97.44 165 LEU A O 1
ATOM 1335 N N . LEU A 1 166 ? -4.497 17.500 7.740 1.00 97.38 166 LEU A N 1
ATOM 1336 C CA . LEU A 1 166 ? -3.414 18.328 7.200 1.00 97.38 166 LEU A CA 1
ATOM 1337 C C . LEU A 1 166 ? -2.617 17.621 6.097 1.00 97.38 166 LEU A C 1
ATOM 1339 O O . LEU A 1 166 ? -2.115 18.286 5.198 1.00 97.38 166 LEU A O 1
ATOM 1343 N N . VAL A 1 167 ? -2.501 16.290 6.141 1.00 97.31 167 VAL A N 1
ATOM 1344 C CA . VAL A 1 167 ? -1.757 15.509 5.138 1.00 97.31 167 VAL A CA 1
ATOM 1345 C C . VAL A 1 167 ? -2.574 15.278 3.860 1.00 97.31 167 VAL A C 1
ATOM 1347 O O . VAL A 1 167 ? -1.999 15.238 2.772 1.00 97.31 167 VAL A O 1
ATOM 1350 N N . ILE A 1 168 ? -3.905 15.173 3.955 1.00 97.19 168 ILE A N 1
ATOM 1351 C CA . ILE A 1 168 ? -4.794 14.908 2.806 1.00 97.19 168 ILE A CA 1
ATOM 1352 C C . ILE A 1 168 ? -4.564 15.867 1.621 1.00 97.19 168 ILE A C 1
ATOM 1354 O O . ILE A 1 168 ? -4.419 15.356 0.510 1.00 97.19 168 ILE A O 1
ATOM 1358 N N . PRO A 1 169 ? -4.471 17.204 1.791 1.00 97.56 169 PRO A N 1
ATOM 1359 C CA . PRO A 1 169 ? -4.183 18.122 0.687 1.00 97.56 169 PRO A CA 1
ATOM 1360 C C . PRO A 1 169 ? -2.906 17.782 -0.085 1.00 97.56 169 PRO A C 1
ATOM 1362 O O . PRO A 1 169 ? -2.876 17.930 -1.304 1.00 97.56 169 PRO A O 1
ATOM 1365 N N . PHE A 1 170 ? -1.876 17.270 0.593 1.00 97.12 170 PHE A N 1
ATOM 1366 C CA . PHE A 1 170 ? -0.638 16.859 -0.066 1.00 97.12 170 PHE A CA 1
ATOM 1367 C C . PHE A 1 170 ? -0.807 15.552 -0.844 1.00 97.12 170 PHE A C 1
ATOM 1369 O O . PHE A 1 170 ? -0.283 15.419 -1.947 1.00 97.12 170 PHE A O 1
ATOM 1376 N N . ILE A 1 171 ? -1.595 14.604 -0.323 1.00 95.44 171 ILE A N 1
ATOM 1377 C CA . ILE A 1 171 ? -1.957 13.381 -1.061 1.00 95.44 171 ILE A CA 1
ATOM 1378 C C . ILE A 1 171 ? -2.779 13.748 -2.310 1.00 95.44 171 ILE A C 1
ATOM 1380 O O . ILE A 1 171 ? -2.517 13.223 -3.390 1.00 95.44 171 ILE A O 1
ATOM 1384 N N . VAL A 1 172 ? -3.721 14.694 -2.199 1.00 96.56 172 VAL A N 1
ATOM 1385 C CA . VAL A 1 172 ? -4.451 15.245 -3.356 1.00 96.56 172 VAL A CA 1
ATOM 1386 C C . VAL A 1 172 ? -3.477 15.880 -4.349 1.00 96.56 172 VAL A C 1
ATOM 1388 O O . VAL A 1 172 ? -3.556 15.606 -5.546 1.00 96.56 172 VAL A O 1
ATOM 1391 N N . GLY A 1 173 ? -2.529 16.680 -3.857 1.00 95.31 173 GLY A N 1
ATOM 1392 C CA . GLY A 1 173 ? -1.494 17.318 -4.665 1.00 95.31 173 GLY A CA 1
ATOM 1393 C C . GLY A 1 173 ? -0.690 16.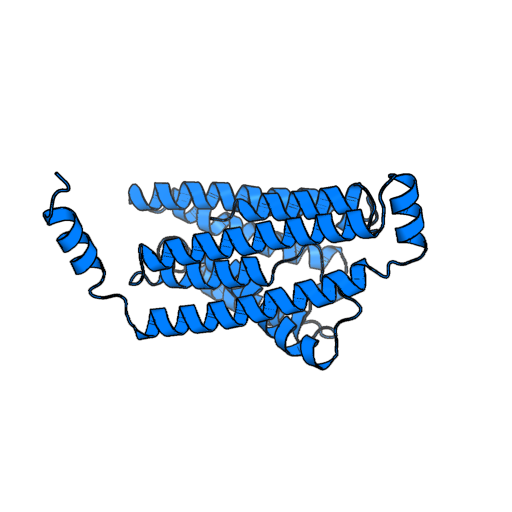327 -5.501 1.00 95.31 173 GLY A C 1
ATOM 1394 O O . GLY A 1 173 ? -0.506 16.533 -6.698 1.00 95.31 173 GLY A O 1
ATOM 1395 N N . VAL A 1 174 ? -0.278 15.212 -4.893 1.00 92.25 174 VAL A N 1
ATOM 1396 C CA . VAL A 1 174 ? 0.504 14.157 -5.555 1.00 92.25 174 VAL A CA 1
ATOM 1397 C C . VAL A 1 174 ? -0.232 13.526 -6.742 1.00 92.25 174 VAL A C 1
ATOM 1399 O O . VAL A 1 174 ? 0.407 13.266 -7.761 1.00 92.25 174 VAL A O 1
ATOM 1402 N N . TYR A 1 175 ? -1.538 13.266 -6.630 1.00 91.56 175 TYR A N 1
ATOM 1403 C CA . TYR A 1 175 ? -2.281 12.498 -7.642 1.00 91.56 175 TYR A CA 1
ATOM 1404 C C . TYR A 1 175 ? -3.109 13.353 -8.607 1.00 91.56 175 TYR A C 1
ATOM 1406 O O . TYR A 1 175 ? -3.338 12.944 -9.742 1.00 91.56 175 TYR A O 1
ATOM 1414 N N . PHE A 1 176 ? -3.558 14.537 -8.192 1.00 93.69 176 PHE A N 1
ATOM 1415 C CA . PHE A 1 176 ? -4.488 15.354 -8.981 1.00 93.69 176 PHE A CA 1
ATOM 1416 C C . PHE A 1 176 ? -3.939 16.731 -9.349 1.00 93.69 176 PHE A C 1
ATOM 1418 O O . PHE A 1 176 ? -4.384 17.305 -10.337 1.00 93.69 176 PHE A O 1
ATOM 1425 N N . LEU A 1 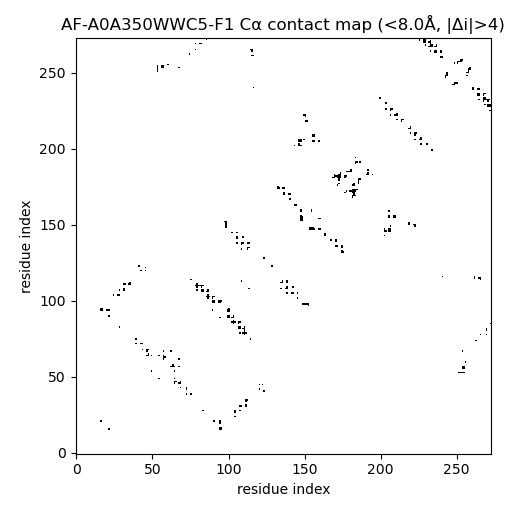177 ? -2.966 17.261 -8.597 1.00 94.31 177 LEU A N 1
ATOM 1426 C CA . LEU A 1 177 ? -2.416 18.607 -8.815 1.00 94.31 177 LEU A CA 1
ATOM 1427 C C . LEU A 1 177 ? -0.874 18.588 -8.905 1.00 94.31 177 LEU A C 1
ATOM 1429 O O . LEU A 1 177 ? -0.205 19.318 -8.163 1.00 94.31 177 LEU A O 1
ATOM 1433 N N . PRO A 1 178 ? -0.282 17.778 -9.811 1.00 88.06 178 PRO A N 1
ATOM 1434 C CA . PRO A 1 178 ? 1.146 17.461 -9.791 1.00 88.06 178 PRO A CA 1
ATOM 1435 C C . PRO A 1 178 ? 2.072 18.668 -10.002 1.00 88.06 178 PRO A C 1
ATOM 1437 O O . PRO A 1 178 ? 3.228 18.603 -9.597 1.00 88.06 178 PRO A O 1
ATOM 1440 N N . GLN A 1 179 ? 1.576 19.760 -10.591 1.00 91.38 179 GLN A N 1
ATOM 1441 C CA . GLN A 1 179 ? 2.347 20.977 -10.889 1.00 91.38 179 GLN A CA 1
ATOM 1442 C C . GLN A 1 179 ? 2.208 22.078 -9.824 1.00 91.38 179 GLN A C 1
ATOM 1444 O O . GLN A 1 179 ? 2.623 23.212 -10.038 1.00 91.38 179 GLN A O 1
ATOM 1449 N N . THR A 1 180 ? 1.575 21.780 -8.689 1.00 94.25 180 THR A N 1
ATOM 1450 C CA . THR A 1 180 ? 1.296 22.772 -7.643 1.00 94.25 180 THR A CA 1
ATOM 1451 C C . THR A 1 180 ? 2.197 22.588 -6.427 1.00 94.25 180 THR A C 1
ATOM 1453 O O . THR A 1 180 ? 2.748 21.511 -6.200 1.00 94.25 180 THR A O 1
ATOM 1456 N N . ILE A 1 181 ? 2.260 23.615 -5.571 1.00 93.94 181 ILE A N 1
ATOM 1457 C CA . ILE A 1 181 ? 2.951 23.541 -4.274 1.00 93.94 181 ILE A CA 1
ATOM 1458 C C . ILE A 1 181 ? 2.349 22.478 -3.343 1.00 93.94 181 ILE A C 1
ATOM 1460 O O . ILE A 1 181 ? 3.007 22.046 -2.407 1.00 93.94 181 ILE A O 1
ATOM 1464 N N . LEU A 1 182 ? 1.121 22.011 -3.596 1.00 95.06 182 LEU A N 1
ATOM 1465 C CA . LEU A 1 182 ? 0.526 20.921 -2.824 1.00 95.06 182 LEU A CA 1
ATOM 1466 C C . LEU A 1 182 ? 1.165 19.565 -3.134 1.00 95.06 182 LEU A C 1
ATOM 1468 O O . LEU A 1 182 ? 0.956 18.636 -2.369 1.00 95.06 182 LEU A O 1
ATOM 1472 N N . ASN A 1 183 ? 1.935 19.421 -4.215 1.00 94.38 183 ASN A N 1
ATOM 1473 C CA . ASN A 1 183 ? 2.683 18.203 -4.500 1.00 94.38 183 ASN A CA 1
ATOM 1474 C C . ASN A 1 183 ? 4.092 18.287 -3.881 1.00 94.38 183 ASN A C 1
ATOM 1476 O O . ASN A 1 183 ? 4.948 18.970 -4.455 1.00 94.38 183 ASN A O 1
ATOM 1480 N N . PRO A 1 184 ? 4.398 17.545 -2.794 1.00 91.56 184 PRO A N 1
ATOM 1481 C CA . PRO A 1 184 ? 5.714 17.595 -2.156 1.00 91.56 184 PRO A CA 1
ATOM 1482 C C . PRO A 1 184 ? 6.862 17.164 -3.072 1.00 91.56 184 PRO A C 1
ATOM 1484 O O . PRO A 1 184 ? 8.014 17.506 -2.821 1.00 91.56 184 PRO A O 1
ATOM 1487 N N . ARG A 1 185 ? 6.566 16.442 -4.164 1.00 88.81 185 ARG A N 1
ATOM 1488 C CA . ARG A 1 185 ? 7.566 16.032 -5.162 1.00 88.81 185 ARG A CA 1
ATOM 1489 C C . ARG A 1 185 ? 8.171 17.219 -5.923 1.00 88.81 185 ARG A C 1
ATOM 1491 O O . ARG A 1 185 ? 9.213 17.052 -6.542 1.00 88.81 185 ARG A O 1
ATOM 1498 N N . THR A 1 186 ? 7.551 18.401 -5.865 1.00 90.94 186 THR A N 1
ATOM 1499 C CA . THR A 1 186 ? 8.052 19.628 -6.513 1.00 90.94 186 THR A CA 1
ATOM 1500 C C . THR A 1 186 ? 8.990 20.451 -5.624 1.00 90.94 186 THR A C 1
ATOM 1502 O O . THR A 1 186 ? 9.641 21.368 -6.111 1.00 90.94 186 THR A O 1
ATOM 1505 N N . TRP A 1 187 ? 9.112 20.129 -4.330 1.00 90.88 187 TRP A N 1
ATOM 1506 C CA . TRP A 1 187 ? 9.850 20.953 -3.357 1.00 90.88 187 TRP A CA 1
ATOM 1507 C C . TRP A 1 187 ? 11.368 20.729 -3.361 1.00 90.88 187 TRP A C 1
ATOM 1509 O O . TRP A 1 187 ? 12.092 21.346 -2.581 1.00 90.88 187 TRP A O 1
ATOM 1519 N N . GLY A 1 188 ? 11.860 19.824 -4.206 1.00 88.31 188 GLY A N 1
ATOM 1520 C CA . GLY A 1 188 ? 13.237 19.345 -4.165 1.00 88.31 188 GLY A CA 1
ATOM 1521 C C . GLY A 1 188 ? 13.454 18.235 -3.131 1.00 88.31 188 GLY A C 1
ATOM 1522 O O . GLY A 1 188 ? 12.579 17.898 -2.332 1.00 88.31 188 GLY A O 1
ATOM 1523 N N . MET A 1 189 ? 14.646 17.637 -3.169 1.00 84.06 189 MET A N 1
ATOM 1524 C CA . MET A 1 189 ? 14.951 16.397 -2.448 1.00 84.06 189 MET A CA 1
ATOM 1525 C C . MET A 1 189 ? 14.853 16.543 -0.923 1.00 84.06 189 MET A C 1
ATOM 1527 O O . MET A 1 189 ? 14.199 15.730 -0.273 1.00 84.06 189 MET A O 1
ATOM 1531 N N . LEU A 1 190 ? 15.480 17.574 -0.345 1.00 87.69 190 LEU A N 1
ATOM 1532 C CA . LEU A 1 190 ? 15.554 17.722 1.111 1.00 87.69 190 LEU A CA 1
ATOM 1533 C C . LEU A 1 190 ? 14.179 18.015 1.750 1.00 87.69 190 LEU A C 1
ATOM 1535 O O . LEU A 1 190 ? 13.820 17.304 2.690 1.00 87.69 190 LEU A O 1
ATOM 1539 N N . PRO A 1 191 ? 13.359 18.967 1.255 1.00 92.56 191 PRO A N 1
ATOM 1540 C CA . PRO A 1 191 ? 12.020 19.179 1.809 1.00 92.56 191 PRO A CA 1
ATOM 1541 C C . PRO A 1 191 ? 11.094 17.969 1.638 1.00 92.56 191 PRO A C 1
ATOM 1543 O O . PRO A 1 191 ? 10.370 17.625 2.572 1.00 92.56 191 PRO A O 1
ATOM 1546 N N . LEU A 1 192 ? 11.151 17.277 0.491 1.00 88.44 192 LEU A N 1
ATOM 1547 C CA . LEU A 1 192 ? 10.407 16.032 0.275 1.00 88.44 192 LEU A CA 1
ATOM 1548 C C . LEU A 1 192 ? 10.819 14.950 1.281 1.00 88.44 192 LEU A C 1
ATOM 1550 O O . LEU A 1 192 ? 9.960 14.258 1.832 1.00 88.44 192 LEU A O 1
ATOM 1554 N N . PHE A 1 193 ? 12.122 14.807 1.532 1.00 85.94 193 PHE A N 1
ATOM 1555 C CA . PHE A 1 193 ? 12.656 13.854 2.500 1.00 85.94 193 PHE A CA 1
ATOM 1556 C C . PHE A 1 193 ? 12.176 14.172 3.921 1.00 85.94 193 PHE A C 1
ATOM 1558 O O . PHE A 1 193 ? 11.649 13.288 4.596 1.00 85.94 193 PHE A O 1
ATOM 1565 N N . ILE A 1 194 ? 12.274 15.436 4.349 1.00 90.50 194 ILE A N 1
ATOM 1566 C CA . ILE A 1 194 ? 11.805 15.894 5.668 1.00 90.50 194 ILE A CA 1
ATOM 1567 C C . ILE A 1 194 ? 10.294 15.670 5.823 1.00 90.50 194 ILE A C 1
ATOM 1569 O O . ILE A 1 194 ? 9.835 15.178 6.857 1.00 90.50 194 ILE A O 1
ATOM 1573 N N . PHE A 1 195 ? 9.506 15.992 4.797 1.00 92.88 195 PHE A N 1
ATOM 1574 C CA . PHE A 1 195 ? 8.066 15.741 4.804 1.00 92.88 195 PHE A CA 1
ATOM 1575 C C . PHE A 1 195 ? 7.761 14.244 4.938 1.00 92.88 195 PHE A C 1
ATOM 1577 O O . PHE A 1 195 ? 7.002 13.838 5.820 1.00 92.88 195 PHE A O 1
ATOM 1584 N N . SER A 1 196 ? 8.407 13.414 4.117 1.00 89.25 196 SER A N 1
ATOM 1585 C CA . SER A 1 196 ? 8.201 11.963 4.110 1.00 89.25 196 SER A CA 1
ATOM 1586 C C . SER A 1 196 ? 8.576 11.340 5.456 1.00 89.25 196 SER A C 1
ATOM 1588 O O . SER A 1 196 ? 7.774 10.605 6.032 1.00 89.25 196 SER A O 1
ATOM 1590 N N . ILE A 1 197 ? 9.747 11.683 6.010 1.00 88.94 197 ILE A N 1
ATOM 1591 C CA . ILE A 1 197 ? 10.197 11.146 7.300 1.00 88.94 197 ILE A CA 1
ATOM 1592 C C . ILE A 1 197 ? 9.297 11.598 8.450 1.00 88.94 197 ILE A C 1
ATOM 1594 O O . ILE A 1 197 ? 9.013 10.804 9.341 1.00 88.94 197 ILE A O 1
ATOM 1598 N N . THR A 1 198 ? 8.762 12.821 8.399 1.00 93.94 198 THR A N 1
ATOM 1599 C CA . THR A 1 198 ? 7.801 13.313 9.397 1.00 93.94 198 THR A CA 1
ATOM 1600 C C . THR A 1 198 ? 6.530 12.468 9.391 1.00 93.94 198 THR A C 1
ATOM 1602 O O . THR A 1 198 ? 6.091 12.008 10.446 1.00 93.94 198 THR A O 1
ATOM 1605 N N . VAL A 1 199 ? 5.959 12.201 8.211 1.00 92.94 199 VAL A N 1
ATOM 1606 C CA . VAL A 1 199 ? 4.760 11.356 8.077 1.00 92.94 199 VAL A CA 1
ATOM 1607 C C . VAL A 1 199 ? 5.024 9.943 8.599 1.00 92.94 199 VAL A C 1
ATOM 1609 O O . VAL A 1 199 ? 4.235 9.428 9.392 1.00 92.94 199 VAL A O 1
ATOM 1612 N N . ILE A 1 200 ? 6.162 9.346 8.239 1.00 89.00 200 ILE A N 1
ATOM 1613 C CA . ILE A 1 200 ? 6.555 7.998 8.680 1.00 89.00 200 ILE A CA 1
ATOM 1614 C C . ILE A 1 200 ? 6.742 7.938 10.197 1.00 89.00 200 ILE A C 1
ATOM 1616 O O . ILE A 1 200 ? 6.226 7.028 10.846 1.00 89.00 200 ILE A O 1
ATOM 1620 N N . ILE A 1 201 ? 7.444 8.910 10.784 1.00 90.75 201 ILE A N 1
ATOM 1621 C CA . ILE A 1 201 ? 7.660 8.979 12.234 1.00 90.75 201 ILE A CA 1
ATOM 1622 C C . ILE A 1 201 ? 6.318 9.045 12.957 1.00 90.75 201 ILE A C 1
ATOM 1624 O O . ILE A 1 201 ? 6.120 8.325 13.933 1.00 90.75 201 ILE A O 1
ATOM 1628 N N . VAL A 1 202 ? 5.373 9.852 12.471 1.00 93.31 202 VAL A N 1
ATOM 1629 C CA . VAL A 1 202 ? 4.036 9.955 13.070 1.00 93.31 202 VAL A CA 1
ATOM 1630 C C . VAL A 1 202 ? 3.255 8.642 12.932 1.00 93.31 202 VAL A C 1
ATOM 1632 O O . VAL A 1 202 ? 2.626 8.199 13.900 1.00 93.31 202 VAL A O 1
ATOM 1635 N N . MET A 1 203 ? 3.332 7.984 11.772 1.00 90.75 203 MET A N 1
ATOM 1636 C CA . MET A 1 203 ? 2.729 6.666 11.539 1.00 90.75 203 MET A CA 1
ATOM 1637 C C . MET A 1 203 ? 3.285 5.591 12.474 1.00 90.75 203 MET A C 1
ATOM 1639 O O . MET A 1 203 ? 2.509 4.795 12.989 1.00 90.75 203 MET A O 1
ATOM 1643 N N . ILE A 1 204 ? 4.591 5.579 12.747 1.00 87.56 204 ILE A N 1
ATOM 1644 C CA . ILE A 1 204 ? 5.229 4.631 13.679 1.00 87.56 204 ILE A CA 1
ATOM 1645 C C . ILE A 1 204 ? 4.930 5.008 15.139 1.00 87.56 204 ILE A C 1
ATOM 1647 O O . ILE A 1 204 ? 4.688 4.143 15.986 1.00 87.56 204 ILE A O 1
ATOM 1651 N N . TYR A 1 205 ? 4.900 6.305 15.445 1.00 90.25 205 TYR A N 1
ATOM 1652 C CA . TYR A 1 205 ? 4.631 6.822 16.783 1.00 90.25 205 TYR A CA 1
ATOM 1653 C C . TYR A 1 205 ? 3.248 6.413 17.299 1.00 90.25 205 TYR A C 1
ATOM 1655 O O . TYR A 1 205 ? 3.127 6.027 18.461 1.00 90.25 205 TYR A O 1
ATOM 1663 N N . SER A 1 206 ? 2.202 6.474 16.469 1.00 89.19 206 SER A N 1
ATOM 1664 C CA . SER A 1 206 ? 0.821 6.231 16.918 1.00 89.19 206 SER A CA 1
ATOM 1665 C C . SER A 1 206 ? 0.594 4.808 17.475 1.00 89.19 206 SER A C 1
ATOM 1667 O O . SER A 1 206 ? 0.123 4.691 18.616 1.00 89.19 206 SER A O 1
ATOM 1669 N N . PRO A 1 207 ? 0.984 3.720 16.782 1.00 86.69 207 PRO A N 1
ATOM 1670 C CA . PRO A 1 207 ? 0.948 2.365 17.329 1.00 86.69 207 PRO A CA 1
ATOM 1671 C C . PRO A 1 207 ? 1.796 2.184 18.603 1.00 86.69 207 PRO A C 1
ATOM 1673 O O . PRO A 1 207 ? 1.337 1.540 19.551 1.00 86.69 207 PRO A O 1
ATOM 1676 N N . ILE A 1 208 ? 2.988 2.792 18.684 1.00 87.00 208 ILE A N 1
ATOM 1677 C CA . ILE A 1 208 ? 3.855 2.733 19.880 1.00 87.00 208 ILE A CA 1
ATOM 1678 C C . ILE A 1 208 ? 3.205 3.447 21.071 1.00 87.00 208 ILE A C 1
ATOM 1680 O O . ILE A 1 208 ? 3.175 2.912 22.183 1.00 87.00 208 ILE A O 1
ATOM 1684 N N . TYR A 1 209 ? 2.662 4.644 20.844 1.00 89.00 209 TYR A N 1
ATOM 1685 C CA . TYR A 1 209 ? 1.939 5.416 21.850 1.00 89.00 209 TYR A CA 1
ATOM 1686 C C . TYR A 1 209 ? 0.779 4.598 22.421 1.00 89.00 209 TYR A C 1
ATOM 1688 O O . TYR A 1 209 ? 0.624 4.505 23.638 1.00 89.00 209 TYR A O 1
ATOM 1696 N N . ARG A 1 210 ? -0.012 3.951 21.557 1.00 86.25 210 ARG A N 1
ATOM 1697 C CA . ARG A 1 210 ? -1.111 3.077 21.987 1.00 86.25 210 ARG A CA 1
ATOM 1698 C C . ARG A 1 210 ? -0.630 1.892 22.806 1.00 86.25 210 ARG A C 1
ATOM 1700 O O . ARG A 1 210 ? -1.201 1.624 23.858 1.00 86.25 210 ARG A O 1
ATOM 1707 N N . TYR A 1 211 ? 0.412 1.199 22.354 1.00 83.81 211 TYR A N 1
ATOM 1708 C CA . TYR A 1 211 ? 0.952 0.049 23.075 1.00 83.81 211 TYR A CA 1
ATOM 1709 C C . TYR A 1 211 ? 1.356 0.413 24.513 1.00 83.81 211 TYR A C 1
ATOM 1711 O O . TYR A 1 211 ? 1.081 -0.340 25.448 1.00 83.81 211 TYR A O 1
ATOM 1719 N N . ARG A 1 212 ? 1.954 1.596 24.701 1.00 84.62 212 ARG A N 1
ATOM 1720 C CA . ARG A 1 212 ? 2.364 2.096 26.020 1.00 84.62 212 ARG A CA 1
ATOM 1721 C C . ARG A 1 212 ? 1.179 2.540 26.881 1.00 84.62 212 ARG A C 1
ATOM 1723 O O . ARG A 1 212 ? 1.156 2.229 28.068 1.00 84.62 212 ARG A O 1
ATOM 1730 N N . ASN A 1 213 ? 0.190 3.205 26.286 1.00 83.44 213 ASN A N 1
ATOM 1731 C CA . ASN A 1 213 ? -0.858 3.907 27.034 1.00 83.44 213 ASN A CA 1
ATOM 1732 C C . ASN A 1 213 ? -2.190 3.151 27.172 1.00 83.44 213 ASN A C 1
ATOM 1734 O O . ASN A 1 213 ? -3.016 3.545 27.988 1.00 83.44 213 ASN A O 1
ATOM 1738 N N . ILE A 1 214 ? -2.434 2.077 26.411 1.00 71.62 214 ILE A N 1
ATOM 1739 C CA . ILE A 1 214 ? -3.683 1.302 26.509 1.00 71.62 214 ILE A CA 1
ATOM 1740 C C . ILE A 1 214 ? -3.556 0.192 27.557 1.00 71.62 214 ILE A C 1
ATOM 1742 O O . ILE A 1 214 ? -2.604 -0.589 27.532 1.00 71.62 214 ILE A O 1
ATOM 1746 N N . SER A 1 215 ? -4.547 0.094 28.447 1.00 56.50 215 SER A N 1
ATOM 1747 C CA . SER A 1 215 ? -4.557 -0.798 29.617 1.00 56.50 215 SER A CA 1
ATOM 1748 C C . SER A 1 215 ? -4.972 -2.248 29.320 1.00 56.50 215 SER A C 1
ATOM 1750 O O . SER A 1 215 ? -4.601 -3.153 30.060 1.00 56.50 215 SER A O 1
ATOM 1752 N N . SER A 1 216 ? -5.738 -2.506 28.253 1.00 76.00 216 SER A N 1
ATOM 1753 C CA . SER A 1 216 ? -6.286 -3.843 27.964 1.00 76.00 216 SER A CA 1
ATOM 1754 C C . SER A 1 216 ? -5.253 -4.790 27.339 1.00 76.00 216 SER A C 1
ATOM 1756 O O . SER A 1 216 ? -4.673 -4.489 26.290 1.00 76.00 216 SER A O 1
ATOM 1758 N N . THR A 1 217 ? -5.081 -5.972 27.929 1.00 76.56 217 THR A N 1
ATOM 1759 C CA . THR A 1 217 ? -4.099 -6.994 27.523 1.00 76.56 217 THR A CA 1
ATOM 1760 C C . THR A 1 217 ? -4.331 -7.548 26.114 1.00 76.56 217 THR A C 1
ATOM 1762 O O . THR A 1 217 ? -3.377 -7.687 25.351 1.00 76.56 217 THR A O 1
ATOM 1765 N N . THR A 1 218 ? -5.580 -7.801 25.719 1.00 75.38 218 THR A N 1
ATOM 1766 C CA . THR A 1 218 ? -5.950 -8.276 24.370 1.00 75.38 218 THR A CA 1
ATOM 1767 C C . THR A 1 218 ? -5.588 -7.271 23.283 1.00 75.38 218 THR A C 1
ATOM 1769 O O . THR A 1 218 ? -4.961 -7.627 22.285 1.00 75.38 218 THR A O 1
ATOM 1772 N N . LEU A 1 219 ? -5.915 -5.997 23.499 1.00 73.31 219 LEU A N 1
ATOM 1773 C CA . LEU A 1 219 ? -5.621 -4.939 22.535 1.00 73.31 219 LEU A CA 1
ATOM 1774 C C . LEU A 1 219 ? -4.112 -4.686 22.408 1.00 73.31 219 LEU A C 1
ATOM 1776 O O . LEU A 1 219 ? -3.622 -4.399 21.315 1.00 73.31 219 LEU A O 1
ATOM 1780 N N . ARG A 1 220 ? -3.354 -4.860 23.500 1.00 75.75 220 ARG A N 1
ATOM 1781 C CA . ARG A 1 220 ? -1.884 -4.827 23.468 1.00 75.75 220 ARG A CA 1
ATOM 1782 C C . ARG A 1 220 ? -1.301 -5.933 22.595 1.00 75.75 220 ARG A C 1
ATOM 1784 O O . ARG A 1 220 ? -0.377 -5.648 21.842 1.00 75.75 220 ARG A O 1
ATOM 1791 N N . GLN A 1 221 ? -1.837 -7.155 22.651 1.00 78.31 221 GLN A N 1
ATOM 1792 C CA . GLN A 1 221 ? -1.344 -8.262 21.818 1.00 78.31 221 GLN A CA 1
ATOM 1793 C C . GLN A 1 221 ? -1.616 -8.032 20.328 1.00 78.31 221 GLN A C 1
ATOM 1795 O O . GLN A 1 221 ? -0.712 -8.202 19.515 1.00 78.31 221 GLN A O 1
ATOM 1800 N N . GLN A 1 222 ? -2.815 -7.568 19.962 1.00 74.25 222 GLN A N 1
ATOM 1801 C CA . GLN A 1 222 ? -3.124 -7.213 18.569 1.00 74.25 222 GLN A CA 1
ATOM 1802 C C . GLN A 1 222 ? -2.251 -6.054 18.074 1.00 74.25 222 GLN A C 1
ATOM 1804 O O . GLN A 1 222 ? -1.662 -6.129 16.999 1.00 74.25 222 GLN A O 1
ATOM 1809 N N . THR A 1 223 ? -2.101 -5.008 18.893 1.00 76.75 223 THR A N 1
ATOM 1810 C CA . THR A 1 223 ? -1.244 -3.861 18.562 1.00 76.75 223 THR A CA 1
ATOM 1811 C C . THR A 1 223 ? 0.213 -4.289 18.410 1.00 76.75 223 THR A C 1
ATOM 1813 O O . THR A 1 223 ? 0.885 -3.788 17.523 1.00 76.75 223 THR A O 1
ATOM 1816 N N . LYS A 1 224 ? 0.713 -5.235 19.216 1.00 79.00 224 LYS A N 1
ATOM 1817 C CA . LYS A 1 224 ? 2.107 -5.699 19.157 1.00 79.00 224 LYS A CA 1
ATOM 1818 C C . LYS A 1 224 ? 2.464 -6.298 17.796 1.00 79.00 224 LYS A C 1
ATOM 1820 O O . LYS A 1 224 ? 3.490 -5.924 17.234 1.00 79.00 224 LYS A O 1
ATOM 1825 N N . TRP A 1 225 ? 1.631 -7.197 17.272 1.00 77.56 225 TRP A N 1
ATOM 1826 C CA . TRP A 1 225 ? 1.879 -7.824 15.970 1.00 77.56 225 TRP A CA 1
ATOM 1827 C C . TRP A 1 225 ? 1.813 -6.817 14.832 1.00 77.56 225 TRP A C 1
ATOM 1829 O O . TRP A 1 225 ? 2.682 -6.830 13.968 1.00 77.56 225 TRP A O 1
ATOM 1839 N N . VAL A 1 226 ? 0.850 -5.895 14.882 1.00 73.75 226 VAL A N 1
ATOM 1840 C CA . VAL A 1 226 ? 0.747 -4.839 13.871 1.00 73.75 226 VAL A CA 1
ATOM 1841 C C . VAL A 1 226 ? 1.916 -3.874 13.956 1.00 73.75 226 VAL A C 1
ATOM 1843 O O . VAL A 1 226 ? 2.557 -3.660 12.942 1.00 73.75 226 VAL A O 1
ATOM 1846 N N . VAL A 1 227 ? 2.277 -3.379 15.146 1.00 75.88 227 VAL A N 1
ATOM 1847 C CA . VAL A 1 227 ? 3.474 -2.545 15.351 1.00 75.88 227 VAL A CA 1
ATOM 1848 C C . VAL A 1 227 ? 4.697 -3.229 14.755 1.00 75.88 227 VAL A C 1
ATOM 1850 O O . VAL A 1 227 ? 5.444 -2.588 14.023 1.00 75.88 227 VAL A O 1
ATOM 1853 N N . PHE A 1 228 ? 4.908 -4.512 15.054 1.00 80.44 228 PHE A N 1
ATOM 1854 C CA . PHE A 1 228 ? 6.066 -5.253 14.569 1.00 80.44 228 PHE A CA 1
ATOM 1855 C C . PHE A 1 228 ? 6.041 -5.400 13.044 1.00 80.44 228 PHE A C 1
ATOM 1857 O O . PHE A 1 228 ? 6.974 -4.950 12.381 1.00 80.44 228 PHE A O 1
ATOM 1864 N N . GLY A 1 229 ? 4.951 -5.937 12.490 1.00 83.38 229 GLY A N 1
ATOM 1865 C CA . GLY A 1 229 ? 4.785 -6.148 11.052 1.00 83.38 229 GLY A CA 1
ATOM 1866 C C . GLY A 1 229 ? 4.909 -4.851 10.258 1.00 83.38 229 GLY A C 1
ATOM 1867 O O . GLY A 1 229 ? 5.719 -4.761 9.340 1.00 83.38 229 GLY A O 1
ATOM 1868 N N . THR A 1 230 ? 4.211 -3.793 10.675 1.00 80.00 230 THR A N 1
ATOM 1869 C CA . THR A 1 230 ? 4.244 -2.508 9.971 1.00 80.00 230 THR A CA 1
ATOM 1870 C C . THR A 1 230 ? 5.561 -1.761 10.136 1.00 80.00 230 THR A C 1
ATOM 1872 O O . THR A 1 230 ? 5.999 -1.102 9.198 1.00 80.00 230 THR A O 1
ATOM 1875 N N . SER A 1 231 ? 6.205 -1.830 11.308 1.00 80.81 231 SER A N 1
ATOM 1876 C CA . SER A 1 231 ? 7.504 -1.166 11.503 1.00 80.81 231 SER A CA 1
ATOM 1877 C C . SER A 1 231 ? 8.571 -1.821 10.639 1.00 80.81 231 SER A C 1
ATOM 1879 O O . SER A 1 231 ? 9.360 -1.117 10.018 1.00 80.81 231 SER A O 1
ATOM 1881 N N . ILE A 1 232 ? 8.564 -3.154 10.550 1.00 85.94 232 ILE A N 1
ATOM 1882 C CA . ILE A 1 232 ? 9.475 -3.892 9.671 1.00 85.94 232 ILE A CA 1
ATOM 1883 C C . ILE A 1 232 ? 9.145 -3.608 8.206 1.00 85.94 232 ILE A C 1
ATOM 1885 O O . ILE A 1 232 ? 10.063 -3.347 7.435 1.00 85.94 232 ILE A O 1
ATOM 1889 N N . ALA A 1 233 ? 7.862 -3.582 7.834 1.00 87.62 233 ALA A N 1
ATOM 1890 C CA . ALA A 1 233 ? 7.431 -3.271 6.475 1.00 87.62 233 ALA A CA 1
ATOM 1891 C C . ALA A 1 233 ? 7.924 -1.892 6.013 1.00 87.62 233 ALA A C 1
ATOM 1893 O O . ALA A 1 233 ? 8.589 -1.771 4.983 1.00 87.62 233 ALA A O 1
ATOM 1894 N N . LEU A 1 234 ? 7.640 -0.850 6.804 1.00 85.12 234 LEU A N 1
ATOM 1895 C CA . LEU A 1 234 ? 8.053 0.519 6.498 1.00 85.12 234 LEU A CA 1
ATOM 1896 C C . LEU A 1 234 ? 9.575 0.643 6.504 1.00 85.12 234 LEU A C 1
ATOM 1898 O O . LEU A 1 234 ? 10.150 1.154 5.547 1.00 85.12 234 LEU A O 1
ATOM 1902 N N . MET A 1 235 ? 10.242 0.160 7.553 1.00 84.31 235 MET A N 1
ATOM 1903 C CA . MET A 1 235 ? 11.693 0.286 7.671 1.00 84.31 235 MET A CA 1
ATOM 1904 C C . MET A 1 235 ? 12.410 -0.454 6.543 1.00 84.31 235 MET A C 1
ATOM 1906 O O . MET A 1 235 ? 13.288 0.124 5.916 1.00 84.31 235 MET A O 1
ATOM 1910 N N . GLY A 1 236 ? 11.995 -1.679 6.219 1.00 86.00 236 GLY A N 1
ATOM 1911 C CA . GLY A 1 236 ? 12.538 -2.437 5.098 1.00 86.00 236 GLY A CA 1
ATOM 1912 C C . GLY A 1 236 ? 12.339 -1.730 3.759 1.00 86.00 236 GLY A C 1
ATOM 1913 O O . GLY A 1 236 ? 13.290 -1.580 2.997 1.00 86.00 236 GLY A O 1
ATOM 1914 N N . TYR A 1 237 ? 11.142 -1.199 3.500 1.00 85.38 237 TYR A N 1
ATOM 1915 C CA . TYR A 1 237 ? 10.872 -0.425 2.287 1.00 85.38 237 TYR A CA 1
ATOM 1916 C C . TYR A 1 237 ? 11.761 0.812 2.161 1.00 85.38 237 TYR A C 1
ATOM 1918 O O . TYR A 1 237 ? 12.368 1.027 1.113 1.00 85.38 237 TYR A O 1
ATOM 1926 N N . PHE A 1 238 ? 11.878 1.615 3.221 1.00 81.50 238 PHE A N 1
ATOM 1927 C CA . PHE A 1 238 ? 12.699 2.826 3.172 1.00 81.50 238 PHE A CA 1
ATOM 1928 C C . PHE A 1 238 ? 14.188 2.514 3.123 1.00 81.50 238 PHE A C 1
ATOM 1930 O O . PHE A 1 238 ? 14.898 3.180 2.380 1.00 81.50 238 PHE A O 1
ATOM 1937 N N . LEU A 1 239 ? 14.664 1.495 3.840 1.00 85.81 239 LEU A N 1
ATOM 1938 C CA . LEU A 1 239 ? 16.064 1.075 3.776 1.00 85.81 239 LEU A CA 1
ATOM 1939 C C . LEU A 1 239 ? 16.448 0.600 2.373 1.00 85.81 239 LEU A C 1
ATOM 1941 O O . LEU A 1 239 ? 17.516 0.961 1.890 1.00 85.81 239 LEU A O 1
ATOM 1945 N N . ILE A 1 240 ? 15.570 -0.147 1.697 1.00 86.00 240 ILE A N 1
ATOM 1946 C CA . ILE A 1 240 ? 15.791 -0.553 0.304 1.00 86.00 240 ILE A CA 1
ATOM 1947 C C . ILE A 1 240 ? 15.695 0.649 -0.641 1.00 86.00 240 ILE A C 1
ATOM 1949 O O . ILE A 1 240 ? 16.470 0.744 -1.585 1.00 86.00 240 ILE A O 1
ATOM 1953 N N . GLY A 1 241 ? 14.752 1.568 -0.417 1.00 80.25 241 GLY A N 1
ATOM 1954 C CA . GLY A 1 241 ? 14.540 2.727 -1.287 1.00 80.25 241 GLY A CA 1
ATOM 1955 C C . GLY A 1 241 ? 15.596 3.826 -1.145 1.00 80.25 241 GLY A C 1
ATOM 1956 O O . GLY A 1 241 ? 15.838 4.568 -2.095 1.00 80.25 241 GLY A O 1
ATOM 1957 N N . LEU A 1 242 ? 16.238 3.936 0.020 1.00 81.31 242 LEU A N 1
ATOM 1958 C CA . LEU A 1 242 ? 17.145 5.033 0.360 1.00 81.31 242 LEU A CA 1
ATOM 1959 C C . LEU A 1 242 ? 18.351 5.155 -0.593 1.00 81.31 242 LEU A C 1
ATOM 1961 O O . LEU A 1 242 ? 18.587 6.270 -1.057 1.00 81.31 242 LEU A O 1
ATOM 1965 N N . PRO A 1 243 ? 19.083 4.080 -0.956 1.00 82.94 243 PRO A N 1
ATOM 1966 C CA . PRO A 1 243 ? 20.190 4.178 -1.909 1.00 82.94 243 PRO A CA 1
ATOM 1967 C C . PRO A 1 243 ? 19.774 4.765 -3.258 1.00 82.94 243 PRO A C 1
ATOM 1969 O O . PRO A 1 243 ? 20.521 5.536 -3.852 1.00 82.94 243 PRO A O 1
ATOM 1972 N N . PHE A 1 244 ? 18.569 4.447 -3.726 1.00 78.94 244 PHE A N 1
ATOM 1973 C CA . PHE A 1 244 ? 18.055 4.984 -4.979 1.00 78.94 244 PHE A CA 1
ATOM 1974 C C . PHE A 1 244 ? 17.611 6.440 -4.847 1.00 78.94 244 PHE A C 1
ATOM 1976 O O . PHE A 1 244 ? 17.894 7.254 -5.717 1.00 78.94 244 PHE A O 1
ATOM 1983 N N . ALA A 1 245 ? 16.962 6.794 -3.734 1.00 74.88 245 ALA A N 1
ATOM 1984 C CA . ALA A 1 245 ? 16.584 8.177 -3.452 1.00 74.88 245 ALA A CA 1
ATOM 1985 C C . ALA A 1 245 ? 17.807 9.105 -3.336 1.00 74.88 245 ALA A C 1
ATOM 1987 O O . ALA A 1 245 ? 17.723 10.279 -3.684 1.00 74.88 245 ALA A O 1
ATOM 1988 N N . LEU A 1 246 ? 18.942 8.576 -2.869 1.00 77.56 246 LEU A N 1
ATOM 1989 C CA . LEU A 1 246 ? 20.219 9.285 -2.768 1.00 77.56 246 LEU A CA 1
ATOM 1990 C C . LEU A 1 246 ? 21.061 9.223 -4.055 1.00 77.56 246 LEU A C 1
ATOM 1992 O O . LEU A 1 246 ? 22.191 9.707 -4.052 1.00 77.56 246 LEU A O 1
ATOM 1996 N N . ASN A 1 247 ? 20.543 8.638 -5.142 1.00 75.38 247 ASN A N 1
ATOM 1997 C CA . ASN A 1 247 ? 21.267 8.397 -6.398 1.00 75.38 247 ASN A CA 1
ATOM 1998 C C . ASN A 1 247 ? 22.572 7.586 -6.233 1.00 75.38 247 ASN A C 1
ATOM 2000 O O . ASN A 1 247 ? 23.477 7.691 -7.056 1.00 75.38 247 ASN A O 1
ATOM 2004 N N . ILE A 1 248 ? 22.676 6.773 -5.175 1.00 79.69 248 ILE A N 1
ATOM 2005 C CA . ILE A 1 248 ? 23.788 5.833 -4.955 1.00 79.69 248 ILE A CA 1
ATOM 2006 C C . ILE A 1 248 ? 23.626 4.619 -5.877 1.00 79.69 248 ILE A C 1
ATOM 2008 O O . ILE A 1 248 ? 24.604 4.126 -6.433 1.00 79.69 248 ILE A O 1
ATOM 2012 N N . LEU A 1 249 ? 22.386 4.146 -6.043 1.00 75.56 249 LEU A N 1
ATOM 2013 C CA . LEU A 1 249 ? 22.011 3.101 -6.994 1.00 75.56 249 LEU A CA 1
ATOM 2014 C C . LEU A 1 249 ? 21.058 3.675 -8.043 1.00 75.56 249 LEU A C 1
ATOM 2016 O O . LEU A 1 249 ? 20.172 4.464 -7.715 1.00 75.56 249 LEU A O 1
ATOM 2020 N N . GLN A 1 250 ? 21.217 3.259 -9.297 1.00 68.06 250 GLN A N 1
ATOM 2021 C CA . GLN A 1 250 ? 20.327 3.671 -10.380 1.00 68.06 250 GLN A CA 1
ATOM 2022 C C . GLN A 1 250 ? 19.084 2.769 -10.413 1.00 68.06 250 GLN A C 1
ATOM 2024 O O . GLN A 1 250 ? 19.190 1.543 -10.353 1.00 68.06 250 GLN A O 1
ATOM 2029 N N . MET A 1 251 ? 17.897 3.379 -10.502 1.00 63.94 251 MET A N 1
ATOM 2030 C CA . MET A 1 251 ? 16.626 2.681 -10.752 1.00 63.94 251 MET A CA 1
ATOM 2031 C C . MET A 1 251 ? 16.518 2.336 -12.244 1.00 63.94 251 MET A C 1
ATOM 2033 O O . MET A 1 251 ? 15.645 2.844 -12.944 1.00 63.94 251 MET A O 1
ATOM 2037 N N . GLU A 1 252 ? 17.431 1.515 -12.755 1.00 65.25 252 GLU A N 1
ATOM 2038 C CA . GLU A 1 252 ? 17.280 0.945 -14.092 1.00 65.25 252 GLU A CA 1
ATOM 2039 C C . GLU A 1 252 ? 16.504 -0.367 -13.975 1.00 65.25 252 GLU A C 1
ATOM 2041 O O . GLU A 1 252 ? 16.914 -1.313 -13.285 1.00 65.25 252 GLU A O 1
ATOM 2046 N N . THR A 1 253 ? 15.332 -0.404 -14.613 1.00 61.75 253 THR A N 1
ATOM 2047 C CA . THR A 1 253 ? 14.514 -1.612 -14.741 1.00 61.75 253 THR A CA 1
ATOM 2048 C C . THR A 1 253 ? 15.380 -2.745 -15.287 1.00 61.75 253 THR A C 1
ATOM 2050 O O . THR A 1 253 ? 16.112 -2.532 -16.246 1.00 61.75 253 THR A O 1
ATOM 2053 N N . GLY A 1 254 ? 15.294 -3.934 -14.679 1.00 60.31 254 GLY A N 1
ATOM 2054 C CA . GLY A 1 254 ? 16.039 -5.142 -15.069 1.00 60.31 254 GLY A CA 1
ATOM 2055 C C . GLY A 1 254 ? 17.425 -5.325 -14.462 1.00 60.31 254 GLY A C 1
ATOM 2056 O O . GLY A 1 254 ? 18.000 -6.399 -14.612 1.00 60.31 254 GLY A O 1
ATOM 2057 N N . THR A 1 255 ? 17.947 -4.352 -13.714 1.00 71.94 255 THR A N 1
ATOM 2058 C CA . THR A 1 255 ? 19.147 -4.574 -12.893 1.00 71.94 255 THR A CA 1
ATOM 2059 C C . THR A 1 255 ? 18.847 -5.513 -11.718 1.00 71.94 255 THR A C 1
ATOM 2061 O O . THR A 1 255 ? 17.730 -5.522 -11.186 1.00 71.94 255 THR A O 1
ATOM 2064 N N . ILE A 1 256 ? 19.851 -6.268 -11.241 1.00 74.12 256 ILE A N 1
ATOM 2065 C CA . ILE A 1 256 ? 19.722 -7.071 -10.004 1.00 74.12 256 ILE A CA 1
ATOM 2066 C C . ILE A 1 256 ? 19.277 -6.181 -8.841 1.00 74.12 256 ILE A C 1
ATOM 2068 O O . ILE A 1 256 ? 18.433 -6.588 -8.049 1.00 74.12 256 ILE A O 1
ATOM 2072 N N . SER A 1 257 ? 19.811 -4.961 -8.749 1.00 74.31 257 SER A N 1
ATOM 2073 C CA . SER A 1 257 ? 19.429 -3.990 -7.725 1.00 74.31 257 SER A CA 1
ATOM 2074 C C . SER A 1 257 ? 17.943 -3.654 -7.781 1.00 74.31 257 SER A C 1
ATOM 2076 O O . SER A 1 257 ? 17.296 -3.6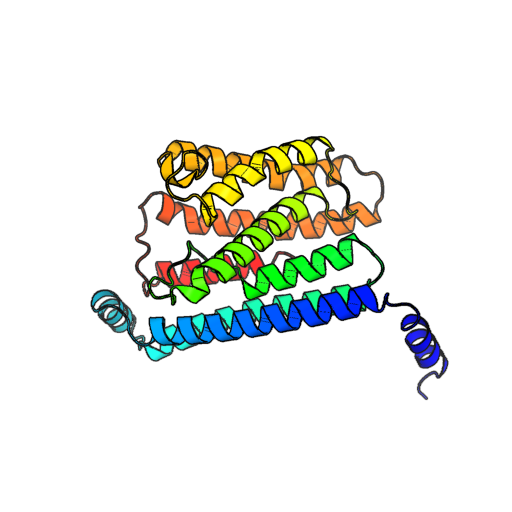60 -6.738 1.00 74.31 257 SER A O 1
ATOM 2078 N N . ASN A 1 258 ? 17.378 -3.422 -8.969 1.00 78.25 258 ASN A N 1
ATOM 2079 C CA . ASN A 1 258 ? 15.950 -3.149 -9.113 1.00 78.25 258 ASN A CA 1
ATOM 2080 C C . ASN A 1 258 ? 15.095 -4.380 -8.782 1.00 78.25 258 ASN A C 1
ATOM 2082 O O . ASN A 1 258 ? 14.126 -4.275 -8.033 1.00 78.25 258 ASN A O 1
ATOM 2086 N N . LEU A 1 259 ? 15.470 -5.560 -9.284 1.00 80.31 259 LEU A N 1
ATOM 2087 C CA . LEU A 1 259 ? 14.766 -6.811 -8.990 1.00 80.31 259 LEU A CA 1
ATOM 2088 C C . LEU A 1 259 ? 14.763 -7.124 -7.491 1.00 80.31 259 LEU A C 1
ATOM 2090 O O . LEU A 1 259 ? 13.711 -7.419 -6.919 1.00 80.31 259 LEU A O 1
ATOM 2094 N N . ALA A 1 260 ? 15.923 -7.016 -6.844 1.00 83.19 260 ALA A N 1
ATOM 2095 C CA . ALA A 1 260 ? 16.068 -7.198 -5.407 1.00 83.19 260 ALA A CA 1
ATOM 2096 C C . ALA A 1 260 ? 15.273 -6.143 -4.630 1.00 83.19 260 ALA A C 1
ATOM 2098 O O . ALA A 1 260 ? 14.637 -6.477 -3.631 1.00 83.19 260 ALA A O 1
ATOM 2099 N N . ALA A 1 261 ? 15.256 -4.894 -5.104 1.00 85.38 261 ALA A N 1
ATOM 2100 C CA . ALA A 1 261 ? 14.530 -3.817 -4.452 1.00 85.38 261 ALA A CA 1
ATOM 2101 C C . ALA A 1 261 ? 13.014 -4.017 -4.507 1.00 85.38 261 ALA A C 1
ATOM 2103 O O . ALA A 1 261 ? 12.368 -4.008 -3.460 1.00 85.38 261 ALA A O 1
ATOM 2104 N N . VAL A 1 262 ? 12.451 -4.257 -5.695 1.00 85.56 262 VAL A N 1
ATOM 2105 C CA . VAL A 1 262 ? 11.013 -4.520 -5.873 1.00 85.56 262 VAL A CA 1
ATOM 2106 C C . VAL A 1 262 ? 10.601 -5.744 -5.062 1.00 85.56 262 VAL A C 1
ATOM 2108 O O . VAL A 1 262 ? 9.654 -5.672 -4.279 1.00 85.56 262 VAL A O 1
ATOM 2111 N N . THR A 1 263 ? 11.353 -6.843 -5.176 1.00 88.38 263 THR A N 1
ATOM 2112 C CA . THR A 1 263 ? 11.080 -8.078 -4.429 1.00 88.38 263 THR A CA 1
ATOM 2113 C C . THR A 1 263 ? 11.110 -7.829 -2.928 1.00 88.38 263 THR A C 1
ATOM 2115 O O . THR A 1 263 ? 10.145 -8.140 -2.232 1.00 88.38 263 THR A O 1
ATOM 2118 N N . GLY A 1 264 ? 12.178 -7.213 -2.419 1.00 89.19 264 GLY A N 1
ATOM 2119 C CA . GLY A 1 264 ? 12.320 -6.919 -0.999 1.00 89.19 264 GLY A CA 1
ATOM 2120 C C . GLY A 1 264 ? 11.212 -6.002 -0.485 1.00 89.19 264 GLY A C 1
ATOM 2121 O O . GLY A 1 264 ? 10.588 -6.315 0.524 1.00 89.19 264 GLY A O 1
ATOM 2122 N N . MET A 1 265 ? 10.896 -4.918 -1.198 1.00 89.69 265 MET A N 1
ATOM 2123 C CA . MET A 1 265 ? 9.817 -3.994 -0.830 1.00 89.69 265 MET A CA 1
ATOM 2124 C C . MET A 1 265 ? 8.453 -4.691 -0.771 1.00 89.69 265 MET A C 1
ATOM 2126 O O . MET A 1 265 ? 7.695 -4.462 0.172 1.00 89.69 265 MET A O 1
ATOM 2130 N N . MET A 1 266 ? 8.140 -5.559 -1.737 1.00 89.50 266 MET A N 1
ATOM 2131 C CA . MET A 1 266 ? 6.887 -6.320 -1.735 1.00 89.50 266 MET A CA 1
ATOM 2132 C C . MET A 1 266 ? 6.832 -7.337 -0.596 1.00 89.50 266 MET A C 1
ATOM 2134 O O . MET A 1 266 ? 5.817 -7.418 0.092 1.00 89.50 266 MET A O 1
ATOM 2138 N N . LEU A 1 267 ? 7.924 -8.062 -0.345 1.00 90.25 267 LEU A N 1
ATOM 2139 C CA . LEU A 1 267 ? 8.022 -8.995 0.781 1.00 90.25 267 LEU A CA 1
ATOM 2140 C C . LEU A 1 267 ? 7.863 -8.282 2.127 1.00 90.25 267 LEU A C 1
ATOM 2142 O O . LEU A 1 267 ? 7.154 -8.773 3.001 1.00 90.25 267 LEU A O 1
ATOM 2146 N N . PHE A 1 268 ? 8.465 -7.104 2.284 1.00 90.50 268 PHE A N 1
ATOM 2147 C CA . PHE A 1 268 ? 8.296 -6.286 3.480 1.00 90.50 268 PHE A CA 1
ATOM 2148 C C . PHE A 1 268 ? 6.846 -5.841 3.662 1.00 90.50 268 PHE A C 1
ATOM 2150 O O . PHE A 1 268 ? 6.327 -5.913 4.772 1.00 90.50 268 PHE A O 1
ATOM 2157 N N . PHE A 1 269 ? 6.164 -5.438 2.591 1.00 88.31 269 PHE A N 1
ATOM 2158 C CA . PHE A 1 269 ? 4.758 -5.040 2.667 1.00 88.31 269 PHE A CA 1
ATOM 2159 C C . PHE A 1 269 ? 3.797 -6.209 2.917 1.00 88.31 269 PHE A C 1
ATOM 2161 O O . PHE A 1 269 ? 2.743 -5.983 3.500 1.00 88.31 269 PHE A O 1
ATOM 2168 N N . LEU A 1 270 ? 4.168 -7.454 2.590 1.00 89.56 270 LEU A N 1
ATOM 2169 C CA . LEU A 1 270 ? 3.403 -8.645 2.998 1.00 89.56 270 LEU A CA 1
ATOM 2170 C C . LEU A 1 270 ? 3.404 -8.882 4.514 1.00 89.56 270 LEU A C 1
ATOM 2172 O O . LEU A 1 270 ? 2.596 -9.663 5.009 1.00 89.56 270 LEU A O 1
ATOM 2176 N N . LEU A 1 271 ? 4.293 -8.221 5.262 1.00 86.88 271 LEU A N 1
ATOM 2177 C CA . LEU A 1 271 ? 4.294 -8.263 6.726 1.00 86.88 271 LEU A CA 1
ATOM 2178 C C . LEU A 1 271 ? 3.235 -7.346 7.343 1.00 86.88 271 LEU A C 1
ATOM 2180 O O . LEU A 1 271 ? 3.061 -7.371 8.563 1.00 86.88 271 LEU A O 1
ATOM 2184 N N . ILE A 1 272 ? 2.560 -6.521 6.536 1.00 82.38 272 ILE A N 1
ATOM 2185 C CA . ILE A 1 272 ? 1.404 -5.748 6.981 1.00 82.38 272 ILE A CA 1
ATOM 2186 C C . ILE A 1 272 ? 0.219 -6.722 7.081 1.00 82.38 272 ILE A C 1
ATOM 2188 O O . ILE A 1 272 ? -0.162 -7.305 6.068 1.00 82.38 272 ILE A O 1
ATOM 2192 N N . PRO A 1 273 ? -0.323 -6.944 8.290 1.00 63.22 273 PRO A N 1
ATOM 2193 C CA . PRO A 1 273 ? -1.396 -7.906 8.518 1.00 63.22 273 PRO A CA 1
ATOM 2194 C C . PRO A 1 273 ? -2.773 -7.415 8.062 1.00 63.22 273 PRO A C 1
ATOM 2196 O O . PRO A 1 273 ? -2.986 -6.181 7.999 1.00 63.22 273 PRO A O 1
#

Solvent-accessible surface area (backbone atoms onl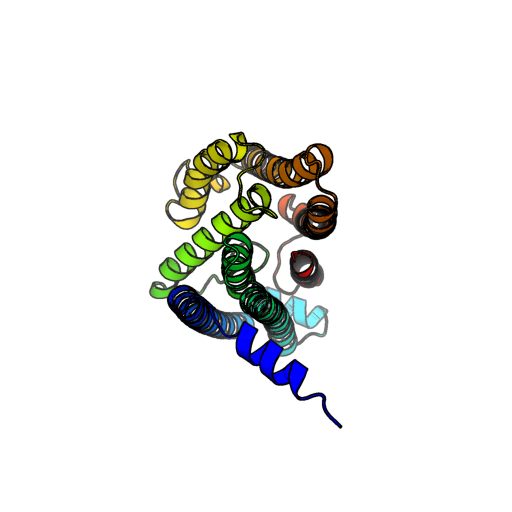y — not comparable to full-atom values): 14636 Å² total; per-residue (Å²): 133,85,65,68,67,58,58,54,54,55,60,48,59,64,63,71,57,52,64,66,61,52,52,52,50,51,52,50,47,51,53,39,49,53,52,30,53,51,50,49,52,55,49,44,59,53,40,71,62,59,54,75,65,35,54,52,47,22,50,76,72,75,41,52,60,66,56,54,35,52,50,55,50,50,52,49,48,55,49,22,51,52,26,43,52,52,19,52,52,37,34,71,74,34,54,82,39,72,40,37,41,49,48,21,56,38,30,36,37,45,26,46,61,69,64,77,85,76,76,84,62,89,82,62,58,76,85,51,50,60,62,48,35,53,50,50,46,52,32,52,51,42,55,59,47,46,39,31,17,60,80,79,56,48,52,38,57,63,65,53,48,58,52,49,64,66,46,47,57,37,53,47,10,58,60,77,35,65,93,38,89,43,7,51,87,70,62,44,70,67,59,31,47,55,51,50,52,50,55,50,50,53,45,56,44,21,42,53,50,45,54,73,71,52,86,52,69,69,60,37,54,57,39,48,55,47,44,50,24,40,50,50,16,51,50,48,33,48,63,59,42,44,44,44,76,70,68,75,40,78,87,45,70,61,37,70,67,34,52,52,38,41,50,49,36,51,58,24,50,66,40,47,125

Foldseek 3Di:
DPDVVVVVVVVVLVPPQPVVLVVVLVVLLVVLVVLLVVVLVLLLVDLLDDDPVLCVLCVVVVHHSVNLSCLVSVLLCVLLVLLQVVLVVLCSVCNPQPQSSLSSSLSSLCSRQDFPDDDPSVDDDPVVLVVNLVSQLVNVLSVLVNLQQPPRRARPVNCSVVVSVVLSQLSCCCRPVVPDPSPQVPVDLPSSVVVVVVSVCVSLVRLVNCLVPPDDPVRNVRSVQQSVLVVQLVVQLCVLCVCCSVVVDPCDPNHPSVVCNRSRNSVSNSSRD

Mean predicted aligned error: 7.07 Å

Radius of gyration: 20.61 Å; Cα contacts (8 Å, |Δi|>4): 256; chains: 1; bounding box: 51×63×55 Å